Protein AF-0000000078351712 (afdb_homodimer)

Structure (mmCIF, N/CA/C/O backbone):
data_AF-0000000078351712-model_v1
#
loop_
_entity.id
_entity.type
_entity.pdbx_description
1 polymer 'ER membrane protein SH3'
#
loop_
_atom_site.group_PDB
_atom_site.id
_atom_site.type_symbol
_atom_site.label_atom_id
_atom_site.label_alt_id
_atom_site.label_comp_id
_atom_site.label_asym_id
_atom_site.label_entity_id
_atom_site.label_seq_id
_atom_site.pdbx_PDB_ins_code
_atom_site.Cartn_x
_atom_site.Cartn_y
_atom_site.Cartn_z
_atom_site.occupancy
_atom_site.B_iso_or_equiv
_atom_site.auth_seq_id
_atom_site.auth_comp_id
_atom_site.auth_asym_id
_atom_site.auth_atom_id
_atom_site.pdbx_PDB_model_num
ATOM 1 N N . MET A 1 1 ? 2.762 14.914 14.617 1 51.62 1 MET A N 1
ATOM 2 C CA . MET A 1 1 ? 2.285 13.562 14.883 1 51.62 1 MET A CA 1
ATOM 3 C C . MET A 1 1 ? 1.129 13.195 13.961 1 51.62 1 MET A C 1
ATOM 5 O O . MET A 1 1 ? 1.067 12.078 13.453 1 51.62 1 MET A O 1
ATOM 9 N N . ALA A 1 2 ? 0.463 14.234 13.414 1 65.06 2 ALA A N 1
ATOM 10 C CA . ALA A 1 2 ? -0.732 13.977 12.609 1 65.06 2 ALA A CA 1
ATOM 11 C C . ALA A 1 2 ? -0.365 13.594 11.18 1 65.06 2 ALA A C 1
ATOM 13 O O . ALA A 1 2 ? -0.975 12.703 10.594 1 65.06 2 ALA A O 1
ATOM 14 N N . ILE A 1 3 ? 0.844 13.969 10.789 1 74.12 3 ILE A N 1
ATOM 15 C CA . ILE A 1 3 ? 1.198 13.742 9.391 1 74.12 3 ILE A CA 1
ATOM 16 C C . ILE A 1 3 ? 1.678 12.305 9.211 1 74.12 3 ILE A C 1
ATOM 18 O O . ILE A 1 3 ? 1.239 11.609 8.289 1 74.12 3 ILE A O 1
ATOM 22 N N . LEU A 1 4 ? 2.525 11.852 10.156 1 81.12 4 LEU A N 1
ATOM 23 C CA . LEU A 1 4 ? 3.039 10.492 10.055 1 81.12 4 LEU A CA 1
ATOM 24 C C . LEU A 1 4 ? 1.9 9.477 10.094 1 81.12 4 LEU A C 1
ATOM 26 O O . LEU A 1 4 ? 1.897 8.508 9.336 1 81.12 4 LEU A O 1
ATOM 30 N N . GLN A 1 5 ? 0.999 9.789 10.883 1 85.5 5 GLN A N 1
ATOM 31 C CA . GLN A 1 5 ? -0.154 8.906 11.023 1 85.5 5 GLN A CA 1
ATOM 32 C C . GLN A 1 5 ? -0.897 8.758 9.703 1 85.5 5 GLN A C 1
ATOM 34 O O . GLN A 1 5 ? -1.323 7.66 9.344 1 85.5 5 GLN A O 1
ATOM 39 N N . ASN A 1 6 ? -0.966 9.82 9.023 1 86.56 6 ASN A N 1
ATOM 40 C CA . ASN A 1 6 ? -1.688 9.797 7.754 1 86.56 6 ASN A CA 1
ATOM 41 C C . ASN A 1 6 ? -0.898 9.062 6.676 1 86.56 6 ASN A C 1
ATOM 43 O O . ASN A 1 6 ? -1.479 8.359 5.848 1 86.56 6 ASN A O 1
ATOM 47 N N . VAL A 1 7 ? 0.337 9.203 6.73 1 90.81 7 VAL A N 1
ATOM 48 C CA . VAL A 1 7 ? 1.189 8.469 5.801 1 90.81 7 VAL A CA 1
ATOM 49 C C . VAL A 1 7 ? 1.083 6.969 6.07 1 90.81 7 VAL A C 1
ATOM 51 O O . VAL A 1 7 ? 0.943 6.172 5.141 1 90.81 7 VAL A O 1
ATOM 54 N N . LEU A 1 8 ? 1.086 6.652 7.324 1 94.5 8 LEU A N 1
ATOM 55 C CA . LEU A 1 8 ? 1.064 5.242 7.703 1 94.5 8 LEU A CA 1
ATOM 56 C C . LEU A 1 8 ? -0.296 4.621 7.406 1 94.5 8 LEU A C 1
ATOM 58 O O . LEU A 1 8 ? -0.378 3.461 7 1 94.5 8 LEU A O 1
ATOM 62 N N . LEU A 1 9 ? -1.313 5.414 7.605 1 93.94 9 LEU A N 1
ATOM 63 C CA . LEU A 1 9 ? -2.646 4.957 7.234 1 93.94 9 LEU A CA 1
ATOM 64 C C . LEU A 1 9 ? -2.74 4.719 5.73 1 93.94 9 LEU A C 1
ATOM 66 O O . LEU A 1 9 ? -3.287 3.705 5.289 1 93.94 9 LEU A O 1
ATOM 70 N N . GLY A 1 10 ? -2.242 5.625 4.957 1 94.31 10 GLY A N 1
ATOM 71 C CA . GLY A 1 10 ? -2.17 5.422 3.52 1 94.31 10 GLY A CA 1
ATOM 72 C C . GLY A 1 10 ? -1.371 4.191 3.129 1 94.31 10 GLY A C 1
ATOM 73 O O . GLY A 1 10 ? -1.763 3.453 2.225 1 94.31 10 GLY A O 1
ATOM 74 N N . PHE A 1 11 ? -0.27 3.988 3.83 1 96.06 11 PHE A N 1
ATOM 75 C CA . PHE A 1 11 ? 0.58 2.828 3.588 1 96.06 11 PHE A CA 1
ATOM 76 C C . PHE A 1 11 ? -0.216 1.536 3.721 1 96.06 11 PHE A C 1
ATOM 78 O O . PHE A 1 11 ? -0.152 0.668 2.848 1 96.06 11 PHE A O 1
ATOM 85 N N . LEU A 1 12 ? -0.977 1.456 4.758 1 97.12 12 LEU A N 1
ATOM 86 C CA . LEU A 1 12 ? -1.771 0.254 4.992 1 97.12 12 LEU A CA 1
ATOM 87 C C . LEU A 1 12 ? -2.838 0.09 3.916 1 97.12 12 LEU A C 1
ATOM 89 O O . LEU A 1 12 ? -3.047 -1.013 3.406 1 97.12 12 LEU A O 1
ATOM 93 N N . ALA A 1 13 ? -3.451 1.169 3.574 1 95.75 13 ALA A N 1
ATOM 94 C CA . ALA A 1 13 ? -4.465 1.113 2.521 1 95.75 13 ALA A CA 1
ATOM 95 C C . ALA A 1 13 ? -3.854 0.662 1.197 1 95.75 13 ALA A C 1
ATOM 97 O O . ALA A 1 13 ? -4.441 -0.153 0.482 1 95.75 13 ALA A O 1
ATOM 98 N N . GLY A 1 14 ? -2.713 1.225 0.9 1 96 14 GLY A N 1
ATOM 99 C CA . GLY A 1 14 ? -2.033 0.812 -0.318 1 96 14 GLY A CA 1
ATOM 100 C C . GLY A 1 14 ? -1.653 -0.656 -0.321 1 96 14 GLY A C 1
ATOM 101 O O . GLY A 1 14 ? -1.832 -1.348 -1.326 1 96 14 GLY A O 1
ATOM 102 N N . HIS A 1 15 ? -1.137 -1.076 0.811 1 96.31 15 HIS A N 1
ATOM 103 C CA . HIS A 1 15 ? -0.766 -2.475 1 1 96.31 15 HIS A CA 1
ATOM 104 C C . HIS A 1 15 ? -1.953 -3.398 0.751 1 96.31 15 HIS A C 1
ATOM 106 O O . HIS A 1 15 ? -1.85 -4.355 -0.02 1 96.31 15 HIS A O 1
ATOM 112 N N . PHE A 1 16 ? -3.074 -3.059 1.239 1 96.06 16 PHE A N 1
ATOM 113 C CA . PHE A 1 16 ? -4.242 -3.924 1.122 1 96.06 16 PHE A CA 1
ATOM 114 C C . PHE A 1 16 ? -4.922 -3.736 -0.229 1 96.06 16 PHE A C 1
ATOM 116 O O . PHE A 1 16 ? -5.617 -4.633 -0.71 1 96.06 16 PHE A O 1
ATOM 123 N N . THR A 1 17 ? -4.711 -2.65 -0.84 1 95.56 17 THR A N 1
ATOM 124 C CA . THR A 1 17 ? -5.273 -2.455 -2.17 1 95.56 17 THR A CA 1
ATOM 125 C C . THR A 1 17 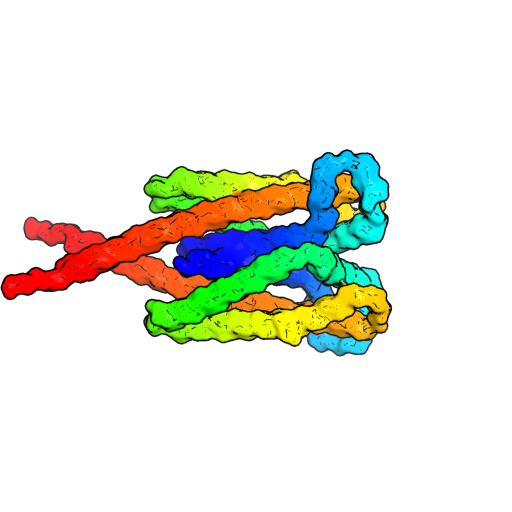? -4.586 -3.361 -3.188 1 95.56 17 THR A C 1
ATOM 127 O O . THR A 1 17 ? -5.238 -3.908 -4.078 1 95.56 17 THR A O 1
ATOM 130 N N . LEU A 1 18 ? -3.279 -3.439 -3.066 1 95.44 18 LEU A N 1
ATOM 131 C CA . LEU A 1 18 ? -2.611 -4.367 -3.973 1 95.44 18 LEU A CA 1
ATOM 132 C C . LEU A 1 18 ? -3.1 -5.793 -3.744 1 95.44 18 LEU A C 1
ATOM 134 O O . LEU A 1 18 ? -3.295 -6.547 -4.703 1 95.44 18 LEU A O 1
ATOM 138 N N . GLN A 1 19 ? -3.254 -6.074 -2.512 1 95.31 19 GLN A N 1
ATOM 139 C CA . GLN A 1 19 ? -3.793 -7.395 -2.209 1 95.31 19 GLN A CA 1
ATOM 140 C C . GLN A 1 19 ? -5.188 -7.57 -2.803 1 95.31 19 GLN A C 1
ATOM 142 O O . GLN A 1 19 ? -5.508 -8.625 -3.354 1 95.31 19 GLN A O 1
ATOM 147 N N . ALA A 1 20 ? -5.973 -6.594 -2.705 1 93.75 20 ALA A N 1
ATOM 148 C CA . ALA A 1 20 ? -7.32 -6.605 -3.266 1 93.75 20 ALA A CA 1
ATOM 149 C C . ALA A 1 20 ? -7.285 -6.766 -4.781 1 93.75 20 ALA A C 1
ATOM 151 O O . ALA A 1 20 ? -8.164 -7.398 -5.367 1 93.75 20 ALA A O 1
ATOM 152 N N . ARG A 1 21 ? -6.312 -6.195 -5.332 1 94 21 ARG A N 1
ATOM 153 C CA . ARG A 1 21 ? -6.16 -6.301 -6.777 1 94 21 ARG A CA 1
ATOM 154 C C . ARG A 1 21 ? -5.961 -7.754 -7.203 1 94 21 ARG A C 1
ATOM 156 O O . ARG A 1 21 ? -6.59 -8.219 -8.156 1 94 21 ARG A O 1
ATOM 163 N N . VAL A 1 22 ? -5.164 -8.453 -6.43 1 93.12 22 VAL A N 1
ATOM 164 C CA . VAL A 1 22 ? -4.922 -9.867 -6.703 1 93.12 22 VAL A CA 1
ATOM 165 C C . VAL A 1 22 ? -6.176 -10.672 -6.391 1 93.12 22 VAL A C 1
ATOM 167 O O . VAL A 1 22 ? -6.535 -11.594 -7.137 1 93.12 22 VAL A O 1
ATOM 170 N N . GLU A 1 23 ? -6.891 -10.242 -5.422 1 94.88 23 GLU A N 1
ATOM 171 C CA . GLU A 1 23 ? -8.023 -11 -4.906 1 94.88 23 GLU A CA 1
ATOM 172 C C . GLU A 1 23 ? -9.312 -10.633 -5.641 1 94.88 23 GLU A C 1
ATOM 174 O O . GLU A 1 23 ? -10.359 -11.227 -5.395 1 94.88 23 GLU A O 1
ATOM 179 N N . SER A 1 24 ? -9.234 -9.719 -6.52 1 90.56 24 SER A N 1
ATOM 180 C CA . SER A 1 24 ? -10.43 -9.211 -7.176 1 90.56 24 SER A CA 1
ATOM 181 C C . SER A 1 24 ? -11.133 -10.297 -7.98 1 90.56 24 SER A C 1
ATOM 183 O O . SER A 1 24 ? -12.328 -10.203 -8.266 1 90.56 24 SER A O 1
ATOM 185 N N . MET A 1 25 ? -10.438 -11.305 -8.328 1 87.06 25 MET A N 1
ATOM 186 C CA . MET A 1 25 ? -11.016 -12.414 -9.078 1 87.06 25 MET A CA 1
ATOM 187 C C . MET A 1 25 ? -12.109 -13.109 -8.273 1 87.06 25 MET A C 1
ATOM 189 O O . MET A 1 25 ? -13.008 -13.734 -8.844 1 87.06 25 MET A O 1
ATOM 193 N N . TRP A 1 26 ? -12.031 -12.914 -6.965 1 90.19 26 TRP A N 1
ATOM 194 C CA . TRP A 1 26 ? -12.984 -13.586 -6.086 1 90.19 26 TRP A CA 1
ATOM 195 C C . TRP A 1 26 ? -14.219 -12.719 -5.848 1 90.19 26 TRP A C 1
ATOM 197 O O . TRP A 1 26 ? -15.234 -13.203 -5.352 1 90.19 26 TRP A O 1
ATOM 207 N N . TRP A 1 27 ? -14.117 -11.492 -6.211 1 87.38 27 TRP A N 1
ATOM 208 C CA . TRP A 1 27 ? -15.172 -10.555 -5.828 1 87.38 27 TRP A CA 1
ATOM 209 C C . TRP A 1 27 ? -16.453 -10.828 -6.613 1 87.38 27 TRP A C 1
ATOM 211 O O . TRP A 1 27 ? -17.562 -10.617 -6.102 1 87.38 27 TRP A O 1
ATOM 221 N N . SER A 1 28 ? -16.312 -11.305 -7.84 1 85.31 28 SER A N 1
ATOM 222 C CA . SER A 1 28 ? -17.484 -11.617 -8.648 1 85.31 28 SER A CA 1
ATOM 223 C C . SER A 1 28 ? -18.266 -12.797 -8.07 1 85.31 28 SER A C 1
ATOM 225 O O . SER A 1 28 ? -19.406 -13.039 -8.453 1 85.31 28 SER A O 1
ATOM 227 N N . HIS A 1 29 ? -17.672 -13.453 -7.129 1 86.06 29 HIS A N 1
ATOM 228 C CA . HIS A 1 29 ? -18.312 -14.625 -6.543 1 86.06 29 HIS A CA 1
ATOM 229 C C . HIS A 1 29 ? -18.922 -14.305 -5.18 1 86.06 29 HIS A C 1
ATOM 231 O O . HIS A 1 29 ? -19.469 -15.188 -4.516 1 86.06 29 HIS A O 1
ATOM 237 N N . PHE A 1 30 ? -18.781 -13.086 -4.809 1 84.5 30 PHE A N 1
ATOM 238 C CA . PHE A 1 30 ? -19.344 -12.727 -3.508 1 84.5 30 PHE A CA 1
ATOM 239 C C . PHE A 1 30 ? -20.844 -12.992 -3.463 1 84.5 30 PHE A C 1
ATOM 241 O O . PHE A 1 30 ? -21.578 -12.578 -4.363 1 84.5 30 PHE A O 1
ATOM 248 N N . GLY A 1 31 ? -21.281 -13.742 -2.523 1 81.25 31 GLY A N 1
ATOM 249 C CA . GLY A 1 31 ? -22.688 -14.078 -2.379 1 81.25 31 GLY A CA 1
ATOM 250 C C . GLY A 1 31 ? -23.047 -15.414 -2.992 1 81.25 31 GLY A C 1
ATOM 251 O O . GLY A 1 31 ? -24.172 -15.898 -2.83 1 81.25 31 GLY A O 1
ATOM 252 N N . SER A 1 32 ? -22.141 -15.984 -3.756 1 82.75 32 SER A N 1
ATOM 253 C CA . SER A 1 32 ? -22.406 -17.281 -4.363 1 82.75 32 SER A CA 1
ATOM 254 C C . SER A 1 32 ? -22.312 -18.406 -3.334 1 82.75 32 SER A C 1
ATOM 256 O O . SER A 1 32 ? -21.688 -18.25 -2.289 1 82.75 32 SER A O 1
ATOM 258 N N . ASP A 1 33 ? -22.984 -19.484 -3.746 1 81.38 33 ASP A N 1
ATOM 259 C CA . ASP A 1 33 ? -22.906 -20.688 -2.908 1 81.38 33 ASP A CA 1
ATOM 260 C C . ASP A 1 33 ? -21.547 -21.359 -3.041 1 81.38 33 ASP A C 1
ATOM 262 O O . ASP A 1 33 ? -20.984 -21.422 -4.137 1 81.38 33 ASP A O 1
ATOM 266 N N . LEU A 1 34 ? -21.016 -21.734 -1.94 1 77 34 LEU A N 1
ATOM 267 C CA . LEU A 1 34 ? -19.688 -22.344 -1.896 1 77 34 LEU A CA 1
ATOM 268 C C . LEU A 1 34 ? -19.625 -23.578 -2.795 1 77 34 LEU A C 1
ATOM 270 O O . LEU A 1 34 ? -18.609 -23.828 -3.436 1 77 34 LEU A O 1
ATOM 274 N N . SER A 1 35 ? -20.672 -24.359 -2.805 1 76.56 35 SER A N 1
ATOM 275 C CA . SER A 1 35 ? -20.719 -25.547 -3.65 1 76.56 35 SER A CA 1
ATOM 276 C C . SER A 1 35 ? -20.594 -25.188 -5.125 1 76.56 35 SER A C 1
ATOM 278 O O . SER A 1 35 ? -19.938 -25.891 -5.895 1 76.56 35 SER A O 1
ATOM 280 N N . ALA A 1 36 ? -21.062 -23.969 -5.449 1 78.81 36 ALA A N 1
ATOM 281 C CA . ALA A 1 36 ? -21.016 -23.516 -6.832 1 78.81 36 ALA A CA 1
ATOM 282 C C . ALA A 1 36 ? -19.641 -22.922 -7.156 1 78.81 36 ALA A C 1
ATOM 284 O O . ALA A 1 36 ? -19.188 -22.969 -8.305 1 78.81 36 ALA A O 1
ATOM 285 N N . LEU A 1 37 ? -19.016 -22.484 -6.117 1 82.69 37 LEU A N 1
ATOM 286 C CA . LEU A 1 37 ? -17.719 -21.828 -6.312 1 82.69 37 LEU A CA 1
ATOM 287 C C . LEU A 1 37 ? -16.672 -22.828 -6.77 1 82.69 37 LEU A C 1
ATOM 289 O O . LEU A 1 37 ? -15.852 -22.531 -7.641 1 82.69 37 LEU A O 1
ATOM 293 N N . LYS A 1 38 ? -16.734 -24 -6.266 1 80.75 38 LYS A N 1
ATOM 294 C CA . LYS A 1 38 ? -15.781 -25.031 -6.621 1 80.75 38 LYS A CA 1
ATOM 295 C C . LYS A 1 38 ? -15.859 -25.375 -8.109 1 80.75 38 LYS A C 1
ATOM 297 O O . LYS A 1 38 ? -14.836 -25.594 -8.758 1 80.75 38 LYS A O 1
ATOM 302 N N . SER A 1 39 ? -17.031 -25.344 -8.562 1 82.38 39 SER A N 1
ATOM 303 C CA . SER A 1 39 ? -17.234 -25.703 -9.961 1 82.38 39 SER A CA 1
ATOM 304 C C . SER A 1 39 ? -16.953 -24.531 -10.883 1 82.38 39 SER A C 1
ATOM 306 O O . SER A 1 39 ? -16.609 -24.703 -12.055 1 82.38 39 SER A O 1
ATOM 308 N N . ARG A 1 40 ? -16.969 -23.359 -10.32 1 83.94 40 ARG A N 1
ATOM 309 C CA . ARG A 1 40 ? -16.875 -22.172 -11.164 1 83.94 40 ARG A CA 1
ATOM 310 C C . ARG A 1 40 ? -15.445 -21.656 -11.25 1 83.94 40 ARG A C 1
ATOM 312 O O . ARG A 1 40 ? -15.086 -20.953 -12.188 1 83.94 40 ARG A O 1
ATOM 319 N N . VAL A 1 41 ? -14.633 -22.078 -10.273 1 85.94 41 VAL A N 1
ATOM 320 C CA . VAL A 1 41 ? -13.266 -21.578 -10.258 1 85.94 41 VAL A CA 1
ATOM 321 C C . VAL A 1 41 ? -12.305 -22.672 -10.688 1 85.94 41 VAL A C 1
ATOM 323 O O . VAL A 1 41 ? -12.148 -23.688 -9.992 1 85.94 41 VAL A O 1
ATOM 326 N N . PRO A 1 42 ? -11.68 -22.453 -11.758 1 87.44 42 PRO A N 1
ATOM 327 C CA . PRO A 1 42 ? -10.734 -23.453 -12.242 1 87.44 42 PRO A CA 1
ATOM 328 C C . PRO A 1 42 ? -9.562 -23.672 -11.289 1 87.44 42 PRO A C 1
ATOM 330 O O . PRO A 1 42 ? -9.219 -22.781 -10.516 1 87.44 42 PRO A O 1
ATOM 333 N N . SER A 1 43 ? -8.938 -24.875 -11.383 1 89.62 43 SER A N 1
ATOM 334 C CA . SER A 1 43 ? -7.82 -25.266 -10.523 1 89.62 43 SER A CA 1
ATOM 335 C C . SER A 1 43 ? -6.621 -24.344 -10.734 1 89.62 43 SER A C 1
ATOM 337 O O . SER A 1 43 ? -5.898 -24.031 -9.781 1 89.62 43 SER A O 1
ATOM 339 N N . SER A 1 44 ? -6.504 -23.844 -11.922 1 87.06 44 SER A N 1
ATOM 340 C CA . SER A 1 44 ? -5.379 -22.969 -12.234 1 87.06 44 SER A CA 1
ATOM 341 C C . SER A 1 44 ? -5.469 -21.656 -11.469 1 87.06 44 SER A C 1
ATOM 343 O O . SER A 1 44 ? -4.461 -21.156 -10.961 1 87.06 44 SER A O 1
ATOM 345 N N . VAL A 1 45 ? -6.676 -21.203 -11.344 1 87.12 45 VAL A N 1
ATOM 346 C CA . VAL A 1 45 ? -6.902 -19.938 -10.633 1 87.12 45 VAL A CA 1
ATOM 347 C C . VAL A 1 45 ? -6.68 -20.156 -9.141 1 87.12 45 VAL A C 1
ATOM 349 O O . VAL A 1 45 ? -6.047 -19.328 -8.477 1 87.12 45 VAL A O 1
ATOM 352 N N . ARG A 1 46 ? -7.102 -21.25 -8.602 1 91.25 46 ARG A N 1
ATOM 353 C CA . ARG A 1 46 ? -6.938 -21.547 -7.184 1 91.25 46 ARG A CA 1
ATOM 354 C C . ARG A 1 46 ? -5.465 -21.688 -6.82 1 91.25 46 ARG A C 1
ATOM 356 O O . ARG A 1 46 ? -5.016 -21.141 -5.805 1 91.25 46 ARG A O 1
ATOM 363 N N . PHE A 1 47 ? -4.781 -22.281 -7.672 1 88.06 47 PHE A N 1
ATOM 364 C CA . PHE A 1 47 ? -3.367 -22.516 -7.402 1 88.06 47 PHE A CA 1
ATOM 365 C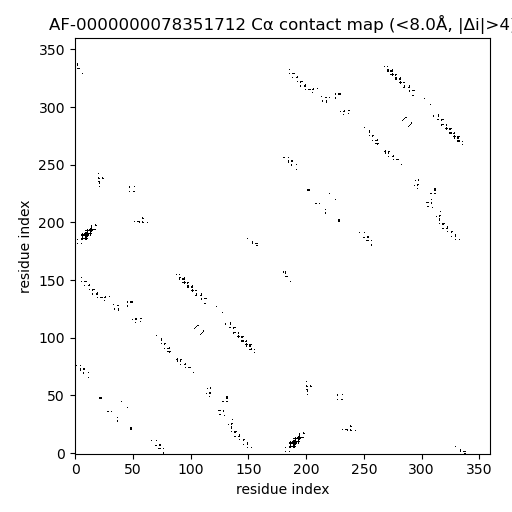 C . PHE A 1 47 ? -2.582 -21.203 -7.496 1 88.06 47 PHE A C 1
ATOM 367 O O . PHE A 1 47 ? -1.686 -20.953 -6.688 1 88.06 47 PHE A O 1
ATOM 374 N N . THR A 1 48 ? -3.008 -20.406 -8.422 1 89.06 48 THR A N 1
ATOM 375 C CA . THR A 1 48 ? -2.357 -19.109 -8.562 1 89.06 48 THR A CA 1
ATOM 376 C C . THR A 1 48 ? -2.617 -18.25 -7.34 1 89.06 48 THR A C 1
ATOM 378 O O . THR A 1 48 ? -1.699 -17.609 -6.82 1 89.06 48 THR A O 1
ATOM 381 N N . ALA A 1 49 ? -3.781 -18.328 -6.918 1 91.56 49 ALA A N 1
ATOM 382 C CA . ALA A 1 49 ? -4.148 -17.547 -5.742 1 91.56 49 ALA A CA 1
ATOM 383 C C . ALA A 1 49 ? -3.412 -18.047 -4.5 1 91.56 49 ALA A C 1
ATOM 385 O O . ALA A 1 49 ? -2.916 -17.25 -3.703 1 91.56 49 ALA A O 1
ATOM 386 N N . GLU A 1 50 ? -3.354 -19.266 -4.375 1 92.06 50 GLU A N 1
ATOM 387 C CA . GLU A 1 50 ? -2.646 -19.859 -3.242 1 92.06 50 GLU A CA 1
ATOM 388 C C . GLU A 1 50 ? -1.158 -19.531 -3.283 1 92.06 50 GLU A C 1
ATOM 390 O O . GLU A 1 50 ? -0.546 -19.266 -2.244 1 92.06 50 GLU A O 1
ATOM 395 N N . SER A 1 51 ? -0.639 -19.594 -4.48 1 89.75 51 SER A N 1
ATOM 396 C CA . SER A 1 51 ? 0.784 -19.297 -4.641 1 89.75 51 SER A CA 1
ATOM 397 C C . SER A 1 51 ? 1.116 -17.875 -4.203 1 89.75 51 SER A C 1
ATOM 399 O O . SER A 1 51 ? 2.195 -17.625 -3.668 1 89.75 51 SER A O 1
ATOM 401 N N . PHE A 1 52 ? 0.2 -16.984 -4.426 1 92.12 52 PHE A N 1
ATOM 402 C CA . PHE A 1 52 ? 0.371 -15.602 -3.979 1 92.12 52 PHE A CA 1
ATOM 403 C C . PHE A 1 52 ? 0.559 -15.547 -2.469 1 92.12 52 PHE A C 1
ATOM 405 O O . PHE A 1 52 ? 1.513 -14.938 -1.979 1 92.12 52 PHE A O 1
ATOM 412 N N . TYR A 1 53 ? -0.226 -16.188 -1.772 1 93 53 TYR A N 1
ATOM 413 C CA . TYR A 1 53 ? -0.148 -16.156 -0.316 1 93 53 TYR A CA 1
ATOM 414 C C . TYR A 1 53 ? 1.104 -16.875 0.178 1 93 53 TYR A C 1
ATOM 416 O O . TYR A 1 53 ? 1.732 -16.438 1.146 1 93 53 TYR A O 1
ATOM 424 N N . ARG A 1 54 ? 1.432 -17.938 -0.458 1 91.06 54 ARG A N 1
ATOM 425 C CA . ARG A 1 54 ? 2.65 -18.641 -0.069 1 91.06 54 ARG A CA 1
ATOM 426 C C . ARG A 1 54 ? 3.875 -17.75 -0.228 1 91.06 54 ARG A C 1
ATOM 428 O O . ARG A 1 54 ? 4.75 -17.719 0.638 1 91.06 54 ARG A O 1
ATOM 435 N N . GLN A 1 55 ? 3.873 -17.031 -1.297 1 90 55 GLN A N 1
ATOM 436 C CA . GLN A 1 55 ? 4.977 -16.109 -1.527 1 90 55 GLN A CA 1
ATOM 437 C C . GLN A 1 55 ? 5.035 -15.039 -0.44 1 90 55 GLN A C 1
ATOM 439 O O . GLN A 1 55 ? 6.113 -14.688 0.042 1 90 55 GLN A O 1
ATOM 444 N N . LEU A 1 56 ? 3.895 -14.562 -0.046 1 92.25 56 LEU A N 1
ATOM 445 C CA . LEU A 1 56 ? 3.824 -13.547 0.998 1 92.25 56 LEU A CA 1
ATOM 446 C C . LEU A 1 56 ? 4.34 -14.086 2.324 1 92.25 56 LEU A C 1
ATOM 448 O O . LEU A 1 56 ? 5.043 -13.391 3.059 1 92.25 56 LEU A O 1
ATOM 452 N N . LEU A 1 57 ? 4.047 -15.312 2.512 1 91.62 57 LEU A N 1
ATOM 453 C CA . LEU A 1 5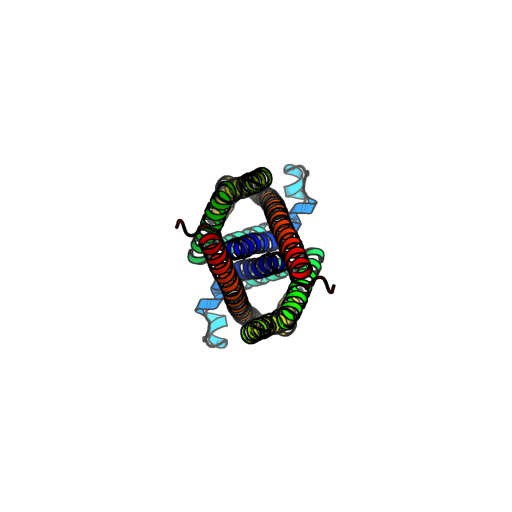7 ? 4.367 -15.922 3.797 1 91.62 57 LEU A CA 1
ATOM 454 C C . LEU A 1 57 ? 5.824 -16.375 3.834 1 91.62 57 LEU A C 1
ATOM 456 O O . LEU A 1 57 ? 6.402 -16.531 4.914 1 91.62 57 LEU A O 1
ATOM 460 N N . GLU A 1 58 ? 6.438 -16.547 2.732 1 89.31 58 GLU A N 1
ATOM 461 C CA . GLU A 1 58 ? 7.828 -16.984 2.65 1 89.31 58 GLU A CA 1
ATOM 462 C C . GLU A 1 58 ? 8.773 -15.781 2.676 1 89.31 58 GLU A C 1
ATOM 464 O O . GLU A 1 58 ? 9.984 -15.945 2.836 1 89.31 58 GLU A O 1
ATOM 469 N N . ALA A 1 59 ? 8.203 -14.625 2.52 1 91.38 59 ALA A N 1
ATOM 470 C CA . ALA A 1 59 ? 9.023 -13.422 2.559 1 91.38 59 ALA A CA 1
ATOM 471 C C . ALA A 1 59 ? 9.648 -13.227 3.938 1 91.38 59 ALA A C 1
ATOM 473 O O . ALA A 1 59 ? 9.133 -13.727 4.938 1 91.38 59 ALA A O 1
ATOM 474 N N . PRO A 1 60 ? 10.773 -12.508 3.998 1 91.75 60 PRO A N 1
ATOM 475 C CA . PRO A 1 60 ? 11.398 -12.242 5.297 1 91.75 60 PRO A CA 1
ATOM 476 C C . PRO A 1 60 ? 10.422 -11.648 6.309 1 91.75 60 PRO A C 1
ATOM 478 O O . PRO A 1 60 ? 9.562 -10.844 5.949 1 91.75 60 PRO A O 1
ATOM 481 N N . PRO A 1 61 ? 10.578 -12.039 7.535 1 92.12 61 PRO A N 1
ATOM 482 C CA . PRO A 1 61 ? 9.633 -11.594 8.555 1 92.12 61 PRO A CA 1
ATOM 483 C C . PRO A 1 61 ? 9.703 -10.094 8.82 1 92.12 61 PRO A C 1
ATOM 485 O O . PRO A 1 61 ? 8.82 -9.531 9.469 1 92.12 61 PRO A O 1
ATOM 488 N N . ASN A 1 62 ? 10.789 -9.453 8.312 1 91.38 62 ASN A N 1
ATOM 489 C CA . ASN A 1 62 ? 10.93 -8.008 8.492 1 91.38 62 ASN A CA 1
ATOM 490 C C . ASN A 1 62 ? 9.719 -7.258 7.953 1 91.38 62 ASN A C 1
ATOM 492 O O . ASN A 1 62 ? 9.352 -6.203 8.477 1 91.38 62 ASN A O 1
ATOM 496 N N . PHE A 1 63 ? 9.125 -7.766 6.926 1 92.81 63 PHE A N 1
ATOM 497 C CA . PHE A 1 63 ? 7.941 -7.129 6.363 1 92.81 63 PHE A CA 1
ATOM 498 C C . PHE A 1 63 ? 6.77 -7.203 7.336 1 92.81 63 PHE A C 1
ATOM 500 O O . PHE A 1 63 ? 6.027 -6.234 7.496 1 92.81 63 PHE A O 1
ATOM 507 N N . ASP A 1 64 ? 6.656 -8.312 8.062 1 91.88 64 ASP A N 1
ATOM 508 C CA . ASP A 1 64 ? 5.605 -8.469 9.062 1 91.88 64 ASP A CA 1
ATOM 509 C C . ASP A 1 64 ? 5.848 -7.559 10.258 1 91.88 64 ASP A C 1
ATOM 511 O O . ASP A 1 64 ? 4.918 -6.93 10.766 1 91.88 64 ASP A O 1
ATOM 515 N N . TYR A 1 65 ? 7.07 -7.488 10.656 1 93.88 65 TYR A N 1
ATOM 516 C CA . TYR A 1 65 ? 7.414 -6.613 11.773 1 93.88 65 TYR A CA 1
ATOM 517 C C . TYR A 1 65 ? 7.125 -5.156 11.43 1 93.88 65 TYR A C 1
ATOM 519 O O . TYR A 1 65 ? 6.633 -4.398 12.266 1 93.88 65 TYR A O 1
ATOM 527 N N . ALA A 1 66 ? 7.453 -4.84 10.211 1 92.75 66 ALA A N 1
ATOM 528 C CA . ALA A 1 66 ? 7.184 -3.475 9.773 1 92.75 66 ALA A CA 1
ATOM 529 C C . ALA A 1 66 ? 5.688 -3.178 9.789 1 92.75 66 ALA A C 1
ATOM 531 O O . ALA A 1 66 ? 5.266 -2.117 10.25 1 92.75 66 ALA A O 1
ATOM 532 N N . LEU A 1 67 ? 4.914 -4.098 9.352 1 94.31 67 LEU A N 1
ATOM 533 C CA . LEU A 1 67 ? 3.467 -3.91 9.32 1 94.31 67 LEU A CA 1
ATOM 534 C C . LEU A 1 67 ? 2.9 -3.797 10.727 1 94.31 67 LEU A C 1
ATOM 536 O O . LEU A 1 67 ? 2.023 -2.969 10.984 1 94.31 67 LEU A O 1
ATOM 540 N N . ILE A 1 68 ? 3.426 -4.582 11.602 1 94.12 68 ILE A N 1
ATOM 541 C CA . ILE A 1 68 ? 2.994 -4.531 13 1 94.12 68 ILE A CA 1
ATOM 542 C C . ILE A 1 68 ? 3.359 -3.18 13.602 1 94.12 68 ILE A C 1
ATOM 544 O O . ILE A 1 68 ? 2.531 -2.539 14.25 1 94.12 68 ILE A O 1
ATOM 548 N N . ALA A 1 69 ? 4.562 -2.791 13.352 1 94.62 69 ALA A N 1
ATOM 549 C CA . ALA A 1 69 ? 5.02 -1.508 13.875 1 94.62 69 ALA A CA 1
ATOM 550 C C . ALA A 1 69 ? 4.16 -0.362 13.352 1 94.62 69 ALA A C 1
ATOM 552 O O . ALA A 1 69 ? 3.781 0.535 14.109 1 94.62 69 ALA A O 1
ATOM 553 N N . ILE A 1 70 ? 3.875 -0.412 12.07 1 95.31 70 ILE A N 1
ATOM 554 C CA . ILE A 1 70 ? 3.053 0.618 11.445 1 95.31 70 ILE A CA 1
ATOM 555 C C . ILE A 1 70 ? 1.655 0.608 12.062 1 95.31 70 ILE A C 1
ATOM 557 O O . ILE A 1 70 ? 1.118 1.661 12.414 1 95.31 70 ILE A O 1
ATOM 561 N N . THR A 1 71 ? 1.113 -0.552 12.227 1 95.69 71 THR A N 1
ATOM 562 C CA . THR A 1 71 ? -0.23 -0.691 12.773 1 95.69 71 THR A CA 1
ATOM 563 C C . THR A 1 71 ? -0.282 -0.167 14.211 1 95.69 71 THR A C 1
ATOM 565 O O . THR A 1 71 ? -1.196 0.578 14.57 1 95.69 71 THR A O 1
ATOM 568 N N . VAL A 1 72 ? 0.714 -0.5 14.984 1 94.75 72 VAL A N 1
ATOM 569 C CA . VAL A 1 72 ? 0.771 -0.07 16.375 1 94.75 72 VAL A CA 1
ATOM 570 C C . VAL A 1 72 ? 0.926 1.447 16.453 1 94.75 72 VAL A C 1
ATOM 572 O O . VAL A 1 72 ? 0.278 2.109 17.266 1 94.75 72 VAL A O 1
ATOM 575 N N . THR A 1 73 ? 1.751 1.962 15.594 1 94 73 THR A N 1
ATOM 576 C CA . THR A 1 73 ? 1.968 3.404 15.57 1 94 73 THR A CA 1
ATOM 577 C C . THR A 1 73 ? 0.674 4.137 15.227 1 94 73 THR A C 1
ATOM 579 O O . THR A 1 73 ? 0.331 5.133 15.875 1 94 73 THR A O 1
ATOM 582 N N . VAL A 1 74 ? -0.051 3.646 14.219 1 94.19 74 VAL A N 1
ATOM 583 C CA . VAL A 1 74 ? -1.319 4.266 13.844 1 94.19 74 VAL A CA 1
ATOM 584 C C . VAL A 1 74 ? -2.305 4.164 15.008 1 94.19 74 VAL A C 1
ATOM 586 O O . VAL A 1 74 ? -2.986 5.141 15.336 1 94.19 74 VAL A O 1
ATOM 589 N N . PHE A 1 75 ? -2.316 2.99 15.641 1 94.62 75 PHE A N 1
ATOM 590 C CA . PHE A 1 75 ? -3.199 2.756 16.781 1 94.62 75 PHE A CA 1
ATOM 591 C C . PHE A 1 75 ? -2.932 3.766 17.891 1 94.62 75 PHE A C 1
ATOM 593 O O . PHE A 1 75 ? -3.857 4.402 18.391 1 94.62 75 PHE A O 1
ATOM 600 N N . LEU A 1 76 ? -1.735 3.994 18.234 1 93.19 76 LEU A N 1
ATOM 601 C CA . LEU A 1 76 ? -1.345 4.918 19.297 1 93.19 76 LEU A CA 1
ATOM 602 C C . LEU A 1 76 ? -1.657 6.359 18.906 1 93.19 76 LEU A C 1
ATOM 604 O O . LEU A 1 76 ? -2.104 7.148 19.75 1 93.19 76 LEU A O 1
ATOM 608 N N . SER A 1 77 ? -1.447 6.633 17.688 1 90.75 77 SER A N 1
ATOM 609 C CA . SER A 1 77 ? -1.72 7.98 17.203 1 90.75 77 SER A CA 1
ATOM 610 C C . SER A 1 77 ? -3.209 8.305 17.281 1 90.75 77 SER A C 1
ATOM 612 O O . SER A 1 77 ? -3.592 9.43 17.594 1 90.75 77 SER A O 1
ATOM 614 N N . LEU A 1 78 ? -3.988 7.363 16.922 1 91.5 78 LEU A N 1
ATOM 615 C CA . LEU A 1 78 ? -5.43 7.582 16.969 1 91.5 78 LEU A CA 1
ATOM 616 C C . LEU A 1 78 ? -5.914 7.766 18.391 1 91.5 78 LEU A C 1
ATOM 618 O O . LEU A 1 78 ? -6.801 8.578 18.656 1 91.5 78 LEU A O 1
ATOM 622 N N . ILE A 1 79 ? -5.328 6.969 19.344 1 91.88 79 ILE A N 1
ATOM 623 C CA . ILE A 1 79 ? -5.645 7.152 20.75 1 91.88 79 ILE A CA 1
ATOM 624 C C . ILE A 1 79 ? -5.254 8.562 21.188 1 91.88 79 ILE A C 1
ATOM 626 O O . ILE A 1 79 ? -6.012 9.234 21.891 1 91.88 79 ILE A O 1
ATOM 630 N N . GLY A 1 80 ? -4.141 8.992 20.797 1 87.94 80 GLY A N 1
ATOM 631 C CA . GLY A 1 80 ? -3.691 10.344 21.094 1 87.94 80 GLY A CA 1
ATOM 632 C C . GLY A 1 80 ? -4.613 11.414 20.547 1 87.94 80 GLY A C 1
ATOM 633 O O . GLY A 1 80 ? -4.82 12.453 21.188 1 87.94 80 GLY A O 1
ATOM 634 N N . GLY A 1 81 ? -5.145 11.156 19.344 1 84 81 GLY A N 1
ATOM 635 C CA . GLY A 1 81 ? -6.086 12.094 18.75 1 84 81 GLY A CA 1
ATOM 636 C C . GLY A 1 81 ? -7.348 12.266 19.578 1 84 81 GLY A C 1
ATOM 637 O O . GLY A 1 81 ? -7.895 13.367 19.656 1 84 81 GLY A O 1
ATOM 638 N N . ILE A 1 82 ? -7.789 11.234 20.172 1 88 82 ILE A N 1
ATOM 639 C CA . ILE A 1 82 ? -8.977 11.289 21.016 1 88 82 ILE A CA 1
ATOM 640 C C . ILE A 1 82 ? -8.703 12.172 22.219 1 88 82 ILE A C 1
ATOM 642 O O . ILE A 1 82 ? -9.57 12.945 22.641 1 88 82 ILE A O 1
ATOM 646 N N . VAL A 1 83 ? -7.547 12.234 22.75 1 88 83 VAL A N 1
ATOM 647 C CA . VAL A 1 83 ? -7.188 12.953 23.969 1 88 83 VAL A CA 1
ATOM 648 C C . VAL A 1 83 ? -6.859 14.406 23.641 1 88 83 VAL A C 1
ATOM 650 O O . VAL A 1 83 ? -7.277 15.32 24.344 1 88 83 VAL A O 1
ATOM 653 N N . LYS A 1 84 ? -6.25 14.711 22.609 1 82.31 84 LYS A N 1
ATOM 654 C CA . LYS A 1 84 ? -5.695 16.031 22.312 1 82.31 84 LYS A CA 1
ATOM 655 C C . LYS A 1 84 ? -6.73 16.906 21.625 1 82.31 84 LYS A C 1
ATOM 657 O O . LYS A 1 84 ? -6.617 18.141 21.656 1 82.31 84 LYS A O 1
ATOM 662 N N . ARG A 1 85 ? -7.742 16.203 20.969 1 80.06 85 ARG A N 1
ATOM 663 C CA . ARG A 1 85 ? -8.719 17 20.219 1 80.06 85 ARG A CA 1
ATOM 664 C C . ARG A 1 85 ? -10.125 16.781 20.766 1 80.06 85 ARG A C 1
ATOM 666 O O . ARG A 1 85 ? -10.961 16.156 20.094 1 80.06 85 ARG A O 1
ATOM 673 N N . PRO A 1 86 ? -10.383 17.469 21.797 1 83.44 86 PRO A N 1
ATOM 674 C CA . PRO A 1 86 ? -11.703 17.266 22.391 1 83.44 86 PRO A CA 1
ATOM 675 C C . PRO A 1 86 ? -12.836 17.781 21.5 1 83.44 86 PRO A C 1
ATOM 677 O O . PRO A 1 86 ? -13.953 17.25 21.547 1 83.44 86 PRO A O 1
ATOM 680 N N . GLU A 1 87 ? -12.609 18.672 20.641 1 82.5 87 GLU A N 1
ATOM 681 C CA . GLU A 1 87 ? -13.648 19.25 19.781 1 82.5 87 GLU A CA 1
ATOM 682 C C . GLU A 1 87 ? -14.078 18.266 18.703 1 82.5 87 GLU A C 1
ATOM 684 O O . GLU A 1 87 ? -15.195 18.359 18.188 1 82.5 87 GLU A O 1
ATOM 689 N N . LYS A 1 88 ? -13.25 17.406 18.453 1 87 88 LYS A N 1
ATOM 690 C CA . LYS A 1 88 ? -13.516 16.422 17.406 1 87 88 LYS A CA 1
ATOM 691 C C . LYS A 1 88 ? -13.461 15.008 17.969 1 87 88 LYS A C 1
ATOM 693 O O . LYS A 1 88 ? -13.047 14.078 17.266 1 87 88 LYS A O 1
ATOM 698 N N . ARG A 1 89 ? -13.789 14.852 19.141 1 88.88 89 ARG A N 1
ATOM 699 C CA . ARG A 1 89 ? -13.648 13.586 19.844 1 88.88 89 ARG A CA 1
ATOM 700 C C . ARG A 1 89 ? -14.477 12.492 19.172 1 88.88 89 ARG A C 1
ATOM 702 O O . ARG A 1 89 ? -14.023 11.352 19.047 1 88.88 89 ARG A O 1
ATOM 709 N N . PHE A 1 90 ? -15.664 12.883 18.75 1 90.06 90 PHE A N 1
ATOM 710 C CA . PHE A 1 90 ? -16.531 11.891 18.125 1 90.06 90 PHE A CA 1
ATOM 711 C C . PHE A 1 90 ? -15.875 11.305 16.875 1 90.06 90 PHE A C 1
ATOM 713 O O . PHE A 1 90 ? -15.797 10.086 16.719 1 90.06 90 PHE A O 1
ATOM 720 N N . LEU A 1 91 ? -15.359 12.078 16 1 90.69 91 LEU A N 1
ATOM 721 C CA . LEU A 1 91 ? -14.719 11.625 14.773 1 90.69 91 LEU A CA 1
ATOM 722 C C . LEU A 1 91 ? -13.461 10.82 15.078 1 90.69 91 LEU A C 1
ATOM 724 O O . LEU A 1 91 ? -13.156 9.844 14.391 1 90.69 91 LEU A O 1
ATOM 728 N N . SER A 1 92 ? -12.82 11.227 16.125 1 91.06 92 SER A N 1
ATOM 729 C CA . SER A 1 92 ? -11.625 10.492 16.531 1 91.06 92 SER A CA 1
ATOM 730 C C . SER A 1 92 ? -11.984 9.086 17.016 1 91.06 92 SER A C 1
ATOM 732 O O . SER A 1 92 ? -11.266 8.125 16.734 1 91.06 92 SER A O 1
ATOM 734 N N . ILE A 1 93 ? -13.039 9.062 17.719 1 94.56 93 ILE A N 1
ATOM 735 C CA . ILE A 1 93 ? -13.484 7.77 18.234 1 94.56 93 ILE A CA 1
ATOM 736 C C . ILE A 1 93 ? -13.922 6.879 17.078 1 94.56 93 ILE A C 1
ATOM 738 O O . ILE A 1 93 ? -13.609 5.688 17.047 1 94.56 93 ILE A O 1
ATOM 742 N N . VAL A 1 94 ? -14.625 7.418 16.094 1 94.62 94 VAL A N 1
ATOM 743 C CA . VAL A 1 94 ? -15.055 6.66 14.93 1 94.62 94 VAL A CA 1
ATOM 744 C C . VAL A 1 94 ? -13.844 6.113 14.188 1 94.62 94 VAL A C 1
ATOM 746 O O . VAL A 1 94 ? -13.812 4.938 13.805 1 94.62 94 VAL A O 1
ATOM 749 N N . SER A 1 95 ? -12.852 6.977 14.039 1 94.19 95 SER A N 1
ATOM 750 C CA . SER A 1 95 ? -11.633 6.543 13.367 1 94.19 95 SER A CA 1
ATOM 751 C C . SER A 1 95 ? -10.945 5.422 14.141 1 94.19 95 SER A C 1
ATOM 753 O O . SER A 1 95 ? -10.461 4.457 13.547 1 94.19 95 SER A O 1
ATOM 755 N N . PHE A 1 96 ? -10.984 5.559 15.422 1 95.69 96 PHE A N 1
ATOM 756 C CA . PHE A 1 96 ? -10.344 4.555 16.266 1 95.69 96 PHE A CA 1
ATOM 757 C C . PHE A 1 96 ? -11.07 3.219 16.156 1 95.69 96 PHE A C 1
ATOM 759 O O . PHE A 1 96 ? -10.438 2.172 16 1 95.69 96 PHE A O 1
ATOM 766 N N . ILE A 1 97 ? -12.344 3.236 16.156 1 97.69 97 ILE A N 1
ATOM 767 C CA . ILE A 1 97 ? -13.156 2.023 16.125 1 97.69 97 ILE A CA 1
ATOM 768 C C . ILE A 1 97 ? -13.023 1.342 14.766 1 97.69 97 ILE A C 1
ATOM 770 O O . ILE A 1 97 ? -12.852 0.123 14.688 1 97.69 97 ILE A O 1
ATOM 774 N N . THR A 1 98 ? -13.109 2.111 13.734 1 97.75 98 THR A N 1
ATOM 775 C CA . THR A 1 98 ? -13.031 1.529 12.398 1 97.75 98 THR A CA 1
ATOM 776 C C . THR A 1 98 ? -11.648 0.938 12.148 1 97.75 98 THR A C 1
ATOM 778 O O . THR A 1 98 ? -11.523 -0.148 11.578 1 97.75 98 THR A O 1
ATOM 781 N N . PHE A 1 99 ? -10.625 1.622 12.617 1 97.75 99 PHE A N 1
ATOM 782 C CA . PHE A 1 99 ? -9.273 1.101 12.453 1 97.75 99 PHE A CA 1
ATOM 783 C C . PHE A 1 99 ? -9.086 -0.174 13.266 1 97.75 99 PHE A C 1
ATOM 785 O O . PHE A 1 99 ? -8.508 -1.146 12.781 1 97.75 99 PHE A O 1
ATOM 792 N N . THR A 1 100 ? -9.539 -0.16 14.492 1 97.81 100 THR A N 1
ATOM 793 C CA . THR A 1 100 ? -9.414 -1.319 15.367 1 97.81 100 THR A CA 1
ATOM 794 C C . THR A 1 100 ? -10.156 -2.52 14.789 1 97.81 100 THR A C 1
ATOM 796 O O . THR A 1 100 ? -9.648 -3.643 14.812 1 97.81 100 THR A O 1
ATOM 799 N N . ALA A 1 101 ? -11.312 -2.217 14.273 1 98.31 101 ALA A N 1
ATOM 800 C CA . ALA A 1 101 ? -12.078 -3.291 13.641 1 98.31 101 ALA A CA 1
ATOM 801 C C . ALA A 1 101 ? -11.305 -3.902 12.477 1 98.31 101 ALA A C 1
ATOM 803 O O . ALA A 1 101 ? -11.258 -5.125 12.328 1 98.31 101 ALA A O 1
ATOM 804 N N . ALA A 1 102 ? -10.688 -3.074 11.633 1 98.12 102 ALA A N 1
ATOM 805 C CA . ALA A 1 102 ? -9.875 -3.559 10.523 1 98.12 102 ALA A CA 1
ATOM 806 C C . ALA A 1 102 ? -8.727 -4.426 11.016 1 98.12 102 ALA A C 1
ATOM 808 O O . ALA A 1 102 ? -8.461 -5.496 10.461 1 98.12 102 ALA A O 1
ATOM 809 N N . ALA A 1 103 ? -8.078 -3.957 12.055 1 97.25 103 ALA A N 1
ATOM 810 C CA . ALA A 1 103 ? -6.941 -4.688 12.609 1 97.25 103 ALA A CA 1
ATOM 811 C C . ALA A 1 103 ? -7.379 -6.027 13.188 1 97.25 103 ALA A C 1
ATOM 813 O O . ALA A 1 103 ? -6.707 -7.047 12.984 1 97.25 103 ALA A O 1
ATOM 814 N N . VAL A 1 104 ? -8.477 -6.016 13.883 1 96.88 104 VAL A N 1
ATOM 815 C CA . VAL A 1 104 ? -8.984 -7.238 14.492 1 96.88 104 VAL A CA 1
ATOM 816 C C . VAL A 1 104 ? -9.336 -8.258 13.414 1 96.88 104 VAL A C 1
ATOM 818 O O . VAL A 1 104 ? -8.961 -9.43 13.508 1 96.88 104 VAL A O 1
ATOM 821 N N . ILE A 1 105 ? -10 -7.82 12.352 1 97.81 105 ILE A N 1
ATOM 822 C CA . ILE A 1 105 ? -10.367 -8.711 11.25 1 97.81 105 ILE A CA 1
ATOM 823 C C . ILE A 1 105 ? -9.109 -9.281 10.609 1 97.81 105 ILE A C 1
ATOM 825 O O . ILE A 1 105 ? -9.023 -10.492 10.367 1 97.81 105 ILE A O 1
ATOM 829 N N . GLU A 1 106 ? -8.141 -8.453 10.383 1 97.31 106 GLU A N 1
ATOM 830 C CA . GLU A 1 106 ? -6.906 -8.883 9.727 1 97.31 106 GLU A CA 1
ATOM 831 C C . GLU A 1 106 ? -6.129 -9.867 10.594 1 97.31 106 GLU A C 1
ATOM 833 O O . GLU A 1 106 ? -5.719 -10.93 10.125 1 97.31 106 GLU A O 1
ATOM 838 N N . ILE A 1 107 ? -5.992 -9.562 11.883 1 95 107 ILE A N 1
ATOM 839 C CA . ILE A 1 107 ? -5.082 -10.305 12.758 1 95 107 ILE A CA 1
ATOM 840 C C . ILE A 1 107 ? -5.758 -11.586 13.242 1 95 107 ILE A C 1
ATOM 842 O O . ILE A 1 107 ? -5.137 -12.648 13.258 1 95 107 ILE A O 1
ATOM 846 N N . PHE A 1 108 ? -6.992 -11.547 13.531 1 95.81 108 PHE A N 1
ATOM 847 C CA . PHE A 1 108 ? -7.605 -12.672 14.219 1 95.81 108 PHE A CA 1
ATOM 848 C C . PHE A 1 108 ? -8.406 -13.531 13.25 1 95.81 108 PHE A C 1
ATOM 850 O O . PHE A 1 108 ? -8.719 -14.688 13.547 1 95.81 108 PHE A O 1
ATOM 857 N N . TYR A 1 109 ? -8.695 -13.008 12.102 1 97 109 TYR A N 1
ATOM 858 C CA . TYR A 1 109 ? -9.531 -13.805 11.203 1 97 109 TYR A CA 1
ATOM 859 C C . TYR A 1 109 ? -8.82 -14.078 9.891 1 97 109 TYR A C 1
ATOM 861 O O . TYR A 1 109 ? -8.68 -15.234 9.484 1 97 109 TYR A O 1
ATOM 869 N N . ALA A 1 110 ? -8.281 -13.062 9.195 1 96.88 110 ALA A N 1
ATOM 870 C CA . ALA A 1 110 ? -7.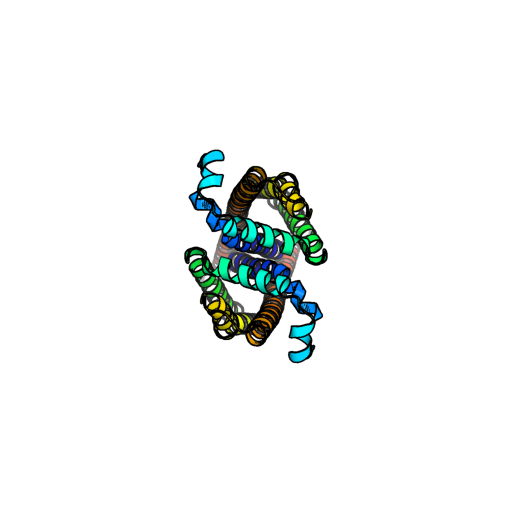668 -13.242 7.887 1 96.88 110 ALA A CA 1
ATOM 871 C C . ALA A 1 110 ? -6.32 -13.945 8.008 1 96.88 110 ALA A C 1
ATOM 873 O O . ALA A 1 110 ? -6.043 -14.898 7.273 1 96.88 110 ALA A O 1
ATOM 874 N N . ARG A 1 111 ? -5.512 -13.555 8.953 1 95.12 111 ARG A N 1
ATOM 875 C CA . ARG A 1 111 ? -4.145 -14.047 9.062 1 95.12 111 ARG A CA 1
ATOM 876 C C . ARG A 1 111 ? -4.125 -15.547 9.367 1 95.12 111 ARG A C 1
ATOM 878 O O . ARG A 1 111 ? -3.338 -16.297 8.781 1 95.12 111 ARG A O 1
ATOM 885 N N . PRO A 1 112 ? -4.949 -16.016 10.258 1 94.88 112 PRO A N 1
ATOM 886 C CA . PRO A 1 112 ? -4.949 -17.453 10.484 1 94.88 112 PRO A CA 1
ATOM 887 C C . PRO A 1 112 ? -5.293 -18.25 9.227 1 94.88 112 PRO A C 1
ATOM 889 O O . PRO A 1 112 ? -4.715 -19.312 8.984 1 94.88 112 PRO A O 1
ATOM 892 N N . ILE A 1 113 ? -6.199 -17.797 8.422 1 94.75 113 ILE A N 1
ATOM 893 C CA . ILE A 1 113 ? -6.547 -18.469 7.168 1 94.75 113 ILE A CA 1
ATOM 894 C C . ILE A 1 113 ? -5.359 -18.422 6.211 1 94.75 113 ILE A C 1
ATOM 896 O O . ILE A 1 113 ? -5 -19.422 5.602 1 94.75 113 ILE A O 1
ATOM 900 N N . MET A 1 114 ? -4.711 -17.266 6.117 1 94.38 114 MET A N 1
ATOM 901 C CA . MET A 1 114 ? -3.543 -17.125 5.258 1 94.38 114 MET A CA 1
ATOM 902 C C . MET A 1 114 ? -2.426 -18.062 5.684 1 94.38 114 MET A C 1
ATOM 904 O O . MET A 1 114 ? -1.772 -18.688 4.84 1 94.38 114 MET A O 1
ATOM 908 N N . ASN A 1 115 ? -2.271 -18.203 6.98 1 92.75 115 ASN A N 1
ATOM 909 C CA . ASN A 1 115 ? -1.205 -19.047 7.512 1 92.75 115 ASN A CA 1
ATOM 910 C C . ASN A 1 115 ? -1.446 -20.516 7.195 1 92.75 115 ASN A C 1
ATOM 912 O O . ASN A 1 115 ? -0.51 -21.312 7.195 1 92.75 115 ASN A O 1
ATOM 916 N N . SER A 1 116 ? -2.66 -20.859 6.914 1 91.62 116 SER A N 1
ATOM 917 C CA . SER A 1 116 ? -2.963 -22.25 6.574 1 91.62 116 SER A CA 1
ATOM 918 C C . SER A 1 116 ? -2.381 -22.625 5.215 1 91.62 116 SER A C 1
ATOM 920 O O . SER A 1 116 ? -2.207 -23.797 4.914 1 91.62 116 SER A O 1
ATOM 922 N N . PHE A 1 117 ? -2.002 -21.594 4.387 1 91.56 117 PHE A N 1
ATOM 923 C CA . PHE A 1 117 ? -1.444 -21.859 3.066 1 91.56 117 PHE A CA 1
ATOM 924 C C . PHE A 1 117 ? 0.054 -22.125 3.154 1 91.56 117 PHE A C 1
ATOM 926 O O . PHE A 1 117 ? 0.679 -22.516 2.166 1 91.56 117 PHE A O 1
ATOM 933 N N . ARG A 1 118 ? 0.597 -21.844 4.324 1 85.75 118 ARG A N 1
ATOM 934 C CA . ARG A 1 118 ? 2.018 -22.125 4.512 1 85.75 118 ARG A CA 1
ATOM 935 C C . ARG A 1 118 ? 2.312 -23.609 4.41 1 85.75 118 ARG A C 1
ATOM 937 O O . ARG A 1 118 ? 3.373 -24.016 3.924 1 85.75 118 ARG A O 1
ATOM 944 N N . SER A 1 119 ? 1.335 -24.359 4.953 1 74.62 119 SER A N 1
ATOM 945 C CA . SER A 1 119 ? 1.532 -25.812 5.004 1 74.62 119 SER A CA 1
ATOM 946 C C . SER A 1 119 ? 1.541 -26.406 3.604 1 74.62 119 SER A C 1
ATOM 948 O O . SER A 1 119 ? 0.733 -26.031 2.752 1 74.62 119 SER A O 1
ATOM 950 N N . LYS A 1 120 ? 2.555 -27 3.33 1 69.06 120 LYS A N 1
ATOM 951 C CA . LYS A 1 120 ? 2.73 -27.656 2.043 1 69.06 120 LYS A CA 1
ATOM 952 C C . LYS A 1 120 ? 1.771 -28.844 1.898 1 69.06 120 LYS A C 1
ATOM 954 O O . LYS A 1 120 ? 1.731 -29.484 0.851 1 69.06 120 LYS A O 1
ATOM 959 N N . SER A 1 121 ? 1.017 -28.891 2.896 1 71.94 121 SER A N 1
ATOM 960 C CA . SER A 1 121 ? 0.112 -30.031 2.811 1 71.94 121 SER A CA 1
ATOM 961 C C . SER A 1 121 ? -1.024 -29.766 1.829 1 71.94 121 SER A C 1
ATOM 963 O O . SER A 1 121 ? -1.439 -28.609 1.649 1 71.94 121 SER A O 1
ATOM 965 N N . TYR A 1 122 ? -1.326 -30.75 1.117 1 79.44 122 TYR A N 1
ATOM 966 C CA . TYR A 1 122 ? -2.398 -30.719 0.128 1 79.44 122 TYR A CA 1
ATOM 967 C C . TYR A 1 122 ? -3.723 -30.328 0.772 1 79.44 122 TYR A C 1
ATOM 969 O O . TYR A 1 122 ? -4.109 -30.891 1.803 1 79.44 122 TYR A O 1
ATOM 977 N N . MET A 1 123 ? -4.266 -29.266 0.312 1 86 123 MET A N 1
ATOM 978 C CA . MET A 1 123 ? -5.605 -28.859 0.716 1 86 123 MET A CA 1
ATOM 979 C C . MET A 1 123 ? -6.648 -29.312 -0.295 1 86 123 MET A C 1
ATOM 981 O O . MET A 1 123 ? -6.488 -29.109 -1.499 1 86 123 MET A O 1
ATOM 985 N N . LYS A 1 124 ? -7.723 -29.984 0.28 1 88.19 124 LYS A N 1
ATOM 986 C CA . LYS A 1 124 ? -8.82 -30.359 -0.61 1 88.19 124 LYS A CA 1
ATOM 987 C C . LYS A 1 124 ? -9.344 -29.156 -1.373 1 88.19 124 LYS A C 1
ATOM 989 O O . LYS A 1 124 ? -9.461 -28.062 -0.811 1 88.19 124 LYS A O 1
ATOM 994 N N . PRO A 1 125 ? -9.703 -29.375 -2.545 1 88.38 125 PRO A N 1
ATOM 995 C CA . PRO A 1 125 ? -10.133 -28.266 -3.391 1 88.38 125 PRO A CA 1
ATOM 996 C C . PRO A 1 125 ? -11.273 -27.453 -2.766 1 88.38 125 PRO A C 1
ATOM 998 O O . PRO A 1 125 ? -11.312 -26.234 -2.908 1 88.38 125 PRO A O 1
ATOM 1001 N N . GLU A 1 126 ? -12.133 -28.125 -2.086 1 88.06 126 GLU A N 1
ATOM 1002 C CA . GLU A 1 126 ? -13.258 -27.422 -1.465 1 88.06 126 GLU A CA 1
ATOM 1003 C C . GLU A 1 126 ? -12.781 -26.5 -0.351 1 88.06 126 GLU A C 1
ATOM 1005 O O . GLU A 1 126 ? -13.203 -25.344 -0.277 1 88.06 126 GLU A O 1
ATOM 1010 N N . VAL A 1 127 ? -11.945 -27.031 0.483 1 89.5 127 VAL A N 1
ATOM 1011 C CA . VAL A 1 127 ? -11.414 -26.25 1.598 1 89.5 127 VAL A CA 1
ATOM 1012 C C . VAL A 1 127 ? -10.547 -25.109 1.066 1 89.5 127 VAL A C 1
ATOM 1014 O O . VAL A 1 127 ? -10.617 -23.984 1.566 1 89.5 127 VAL A O 1
ATOM 1017 N N . GLN A 1 128 ? -9.789 -25.375 0.053 1 92.38 128 GLN A N 1
ATOM 1018 C CA . GLN A 1 128 ? -8.93 -24.375 -0.583 1 92.38 128 GLN A CA 1
ATOM 1019 C C . GLN A 1 128 ? -9.75 -23.219 -1.137 1 92.38 128 GLN A C 1
ATOM 1021 O O . GLN A 1 128 ? -9.438 -22.047 -0.875 1 92.38 128 GLN A O 1
ATOM 1026 N N . THR A 1 129 ? -10.734 -23.594 -1.852 1 92 129 THR A N 1
ATOM 1027 C CA . THR A 1 129 ? -11.586 -22.578 -2.465 1 92 129 THR A CA 1
ATOM 1028 C C . THR A 1 129 ? -12.273 -21.734 -1.397 1 92 129 THR A C 1
ATOM 1030 O O . THR A 1 129 ? -12.328 -20.516 -1.51 1 92 129 THR A O 1
ATOM 1033 N N . MET A 1 130 ? -12.727 -22.375 -0.39 1 90.94 130 MET A N 1
ATOM 1034 C CA . MET A 1 130 ? -13.406 -21.672 0.691 1 90.94 130 MET A CA 1
ATOM 1035 C C . MET A 1 130 ? -12.453 -20.734 1.418 1 90.94 130 MET A C 1
ATOM 1037 O O . MET A 1 130 ? -12.805 -19.594 1.732 1 90.94 130 MET A O 1
ATOM 1041 N N . SER A 1 131 ? -11.281 -21.188 1.675 1 93 131 SER A N 1
ATOM 1042 C CA . SER A 1 131 ? -10.281 -20.375 2.367 1 93 131 SER A CA 1
ATOM 1043 C C . SER A 1 131 ? -9.906 -19.141 1.549 1 93 131 SER A C 1
ATOM 1045 O O . SER A 1 131 ? -9.82 -18.047 2.088 1 93 131 SER A O 1
ATOM 1047 N N . LEU A 1 132 ? -9.75 -19.344 0.256 1 94.06 132 LEU A N 1
ATOM 1048 C CA . LEU A 1 132 ? -9.383 -18.234 -0.627 1 94.06 132 LEU A CA 1
ATOM 1049 C C . LEU A 1 132 ? -10.523 -17.219 -0.728 1 94.06 132 LEU A C 1
ATOM 1051 O O . LEU A 1 132 ? -10.289 -16.016 -0.683 1 94.06 132 LEU A O 1
ATOM 1055 N N . TYR A 1 133 ? -11.672 -17.734 -0.798 1 93.19 133 TYR A N 1
ATOM 1056 C CA . TYR A 1 133 ? -12.867 -16.906 -0.841 1 93.19 133 TYR A CA 1
ATOM 1057 C C . TYR A 1 133 ? -13.016 -16.109 0.445 1 93.19 133 TYR A C 1
ATOM 1059 O O . TYR A 1 133 ? -13.258 -14.891 0.405 1 93.19 133 TYR A O 1
ATOM 1067 N N . GLN A 1 134 ? -12.867 -16.734 1.57 1 93.56 134 GLN A N 1
ATOM 1068 C CA . GLN A 1 134 ? -13.047 -16.109 2.873 1 93.56 134 GLN A CA 1
ATOM 1069 C C . GLN A 1 134 ? -12 -15.023 3.105 1 93.56 134 GLN A C 1
ATOM 1071 O O . GLN A 1 134 ? -12.32 -13.922 3.568 1 93.56 134 GLN A O 1
ATOM 1076 N N . VAL A 1 135 ? -10.805 -15.328 2.783 1 95.5 135 VAL A N 1
ATOM 1077 C CA . VAL A 1 135 ? -9.75 -14.344 2.984 1 95.5 135 VAL A CA 1
ATOM 1078 C C . VAL A 1 135 ? -10.008 -13.125 2.1 1 95.5 135 VAL A C 1
ATOM 1080 O O . VAL A 1 135 ? -9.82 -11.984 2.533 1 95.5 135 VAL A O 1
ATOM 1083 N N . SER A 1 136 ? -10.414 -13.344 0.884 1 95.06 136 SER A N 1
ATOM 1084 C CA . SER A 1 136 ? -10.711 -12.242 -0.022 1 95.06 136 SER A CA 1
ATOM 1085 C C . SER A 1 136 ? -11.836 -11.367 0.52 1 95.06 136 SER A C 1
ATOM 1087 O O . SER A 1 136 ? -11.766 -10.133 0.447 1 95.06 136 SER A O 1
ATOM 1089 N N . MET A 1 137 ? -12.82 -11.953 1.117 1 94.12 137 MET A N 1
ATOM 1090 C CA . MET A 1 137 ? -13.945 -11.211 1.686 1 94.12 137 MET A CA 1
ATOM 1091 C C . MET A 1 137 ? -13.5 -10.406 2.904 1 94.12 137 MET A C 1
ATOM 1093 O O . MET A 1 137 ? -13.891 -9.25 3.062 1 94.12 137 MET A O 1
ATOM 1097 N N . LEU A 1 138 ? -12.75 -11.039 3.697 1 96.56 138 LEU A N 1
ATOM 1098 C CA . LEU A 1 138 ? -12.25 -10.359 4.891 1 96.56 138 LEU A CA 1
ATOM 1099 C C . LEU A 1 138 ? -11.367 -9.172 4.516 1 96.56 138 LEU A C 1
ATOM 1101 O O . LEU A 1 138 ? -11.508 -8.094 5.086 1 96.56 138 LEU A O 1
ATOM 1105 N N . HIS A 1 139 ? -10.516 -9.344 3.508 1 97.25 139 HIS A N 1
ATOM 1106 C CA . HIS A 1 139 ? -9.633 -8.266 3.076 1 97.25 139 HIS A CA 1
ATOM 1107 C C . HIS A 1 139 ? -10.422 -7.129 2.428 1 97.25 139 HIS A C 1
ATOM 1109 O O . HIS A 1 139 ? -10.055 -5.961 2.547 1 97.25 139 HIS A O 1
ATOM 1115 N N . ALA A 1 140 ? -11.484 -7.465 1.785 1 95.56 140 ALA A N 1
ATOM 1116 C CA . ALA A 1 140 ? -12.367 -6.418 1.271 1 95.56 140 ALA A CA 1
ATOM 1117 C C . ALA A 1 140 ? -12.945 -5.578 2.406 1 95.56 140 ALA A C 1
ATOM 1119 O O . ALA A 1 140 ? -13.008 -4.352 2.311 1 95.56 140 ALA A O 1
ATOM 1120 N N . GLY A 1 141 ? -13.336 -6.328 3.443 1 96.31 141 GLY A N 1
ATOM 1121 C CA . GLY A 1 141 ? -13.812 -5.629 4.625 1 96.31 141 GLY A CA 1
ATOM 1122 C C . GLY A 1 141 ? -12.758 -4.746 5.262 1 96.31 141 GLY A C 1
ATOM 1123 O O . GLY A 1 141 ? -13.039 -3.613 5.656 1 96.31 141 GLY A O 1
ATOM 1124 N N . VAL A 1 142 ? -11.547 -5.242 5.379 1 97.62 142 VAL A N 1
ATOM 1125 C CA . VAL A 1 142 ? -10.43 -4.488 5.945 1 97.62 142 VAL A CA 1
ATOM 1126 C C . VAL A 1 142 ? -10.188 -3.227 5.117 1 97.62 142 VAL A C 1
ATOM 1128 O O . VAL A 1 142 ? -10.039 -2.135 5.672 1 97.62 142 VAL A O 1
ATOM 1131 N N . LEU A 1 143 ? -10.203 -3.381 3.824 1 96.81 143 LEU A N 1
ATOM 1132 C CA . LEU A 1 143 ? -9.969 -2.248 2.936 1 96.81 143 LEU A CA 1
ATOM 1133 C C . LEU A 1 143 ? -11.062 -1.201 3.09 1 96.81 143 LEU A C 1
ATOM 1135 O O . LEU A 1 143 ? -10.781 -0.001 3.111 1 96.81 143 LEU A O 1
ATOM 1139 N N . ALA A 1 144 ? -12.273 -1.625 3.186 1 96.06 144 ALA A N 1
ATOM 1140 C CA . ALA A 1 144 ? -13.391 -0.707 3.371 1 96.06 144 ALA A CA 1
ATOM 1141 C C . ALA A 1 144 ? -13.258 0.064 4.68 1 96.06 144 ALA A C 1
ATOM 1143 O O . ALA A 1 144 ? -13.445 1.282 4.715 1 96.06 144 ALA A O 1
ATOM 1144 N N . LEU A 1 145 ? -12.938 -0.621 5.723 1 97.75 145 LEU A N 1
ATOM 1145 C CA . LEU A 1 145 ? -12.797 -0.001 7.035 1 97.75 145 LEU A CA 1
ATOM 1146 C C . LEU A 1 145 ? -11.625 0.978 7.055 1 97.75 145 LEU A C 1
ATOM 1148 O O . LEU A 1 145 ? -11.719 2.055 7.648 1 97.75 145 LEU A O 1
ATOM 1152 N N . LEU A 1 146 ? -10.516 0.631 6.363 1 96.69 146 LEU A N 1
ATOM 1153 C CA . LEU A 1 146 ? -9.375 1.532 6.266 1 96.69 146 LEU A CA 1
ATOM 1154 C C . LEU A 1 146 ? -9.734 2.779 5.465 1 96.69 146 LEU A C 1
ATOM 1156 O O . LEU A 1 146 ? -9.289 3.883 5.789 1 96.69 146 LEU A O 1
ATOM 1160 N N . ALA A 1 147 ? -10.539 2.568 4.434 1 94.12 147 ALA A N 1
ATOM 1161 C CA . ALA A 1 147 ? -10.984 3.709 3.635 1 94.12 147 ALA A CA 1
ATOM 1162 C C . ALA A 1 147 ? -11.828 4.664 4.473 1 94.12 147 ALA A C 1
ATOM 1164 O O . ALA A 1 147 ? -11.656 5.883 4.398 1 94.12 147 ALA A O 1
ATOM 1165 N N . ILE A 1 148 ? -12.672 4.109 5.27 1 95.06 148 ILE A N 1
ATOM 1166 C CA . ILE A 1 148 ? -13.508 4.926 6.145 1 95.06 148 ILE A CA 1
ATOM 1167 C C . ILE A 1 148 ? -12.625 5.684 7.137 1 95.06 148 ILE A C 1
ATOM 1169 O O . ILE A 1 148 ? -12.805 6.887 7.336 1 95.06 148 ILE A O 1
ATOM 1173 N N . THR A 1 149 ? -11.68 4.992 7.73 1 95 149 THR A N 1
ATOM 1174 C CA . THR A 1 149 ? -10.758 5.621 8.672 1 95 149 THR A CA 1
ATOM 1175 C C . THR A 1 149 ? -10.016 6.781 8.016 1 95 149 THR A C 1
ATOM 1177 O O . THR A 1 149 ? -9.938 7.871 8.578 1 95 149 THR A O 1
ATOM 1180 N N . ALA A 1 150 ? -9.516 6.535 6.824 1 91.19 150 ALA A N 1
ATOM 1181 C CA . ALA A 1 150 ? -8.773 7.559 6.102 1 91.19 150 ALA A CA 1
ATOM 1182 C C . ALA A 1 150 ? -9.656 8.758 5.777 1 91.19 150 ALA A C 1
ATOM 1184 O O . ALA A 1 150 ? -9.234 9.906 5.91 1 91.19 150 ALA A O 1
ATOM 1185 N N . LEU A 1 151 ? -10.867 8.5 5.371 1 89.88 151 LEU A N 1
ATOM 1186 C CA . LEU A 1 151 ? -11.797 9.57 5.016 1 89.88 151 LEU A CA 1
ATOM 1187 C C . LEU A 1 151 ? -12.133 10.422 6.234 1 89.88 151 LEU A C 1
ATOM 1189 O O . LEU A 1 151 ? -12.188 11.648 6.145 1 89.88 151 LEU A O 1
ATOM 1193 N N . VAL A 1 152 ? -12.32 9.781 7.32 1 90.5 152 VAL A N 1
ATOM 1194 C CA . VAL A 1 152 ? -12.617 10.492 8.555 1 90.5 152 VAL A CA 1
ATOM 1195 C C . VAL A 1 152 ? -11.422 11.344 8.969 1 90.5 152 VAL A C 1
ATOM 1197 O O . VAL A 1 152 ? -11.57 12.516 9.328 1 90.5 152 VAL A O 1
ATOM 1200 N N . GLN A 1 153 ? -10.219 10.805 8.898 1 87.44 153 GLN A N 1
ATOM 1201 C CA . GLN A 1 153 ? -9.008 11.516 9.289 1 87.44 153 GLN A CA 1
ATOM 1202 C C . GLN A 1 153 ? -8.758 12.719 8.383 1 87.44 153 GLN A C 1
ATOM 1204 O O . GLN A 1 153 ? -8.398 13.797 8.859 1 87.44 153 GLN A O 1
ATOM 1209 N N . VAL A 1 154 ? -9.016 12.531 7.113 1 83.12 154 VAL A N 1
ATOM 1210 C CA . VAL A 1 154 ? -8.82 13.625 6.16 1 83.12 154 VAL A CA 1
ATOM 1211 C C . VAL A 1 154 ? -9.852 14.719 6.41 1 83.12 154 VAL A C 1
ATOM 1213 O O . VAL A 1 154 ? -9.531 15.906 6.359 1 83.12 154 VAL A O 1
ATOM 1216 N N . SER A 1 155 ? -11.008 14.391 6.77 1 83.81 155 SER A N 1
ATOM 1217 C CA . SER A 1 155 ? -12.078 15.359 7.02 1 83.81 155 SER A CA 1
ATOM 1218 C C . SER A 1 155 ? -11.781 16.188 8.266 1 83.81 155 SER A C 1
ATOM 1220 O O . SER A 1 155 ? -12.102 17.375 8.32 1 83.81 155 SER A O 1
ATOM 1222 N N . MET A 1 156 ? -11.18 15.594 9.234 1 81.62 156 MET A N 1
ATOM 1223 C CA . MET A 1 156 ? -10.859 16.297 10.477 1 81.62 156 MET A CA 1
ATOM 1224 C C . MET A 1 156 ? -9.75 17.312 10.25 1 81.62 156 MET A C 1
ATOM 1226 O O . MET A 1 156 ? -9.789 18.406 10.812 1 81.62 156 MET A O 1
ATOM 1230 N N . VAL A 1 157 ? -8.805 16.969 9.484 1 74.06 157 VAL A N 1
ATOM 1231 C CA . VAL A 1 157 ? -7.676 17.875 9.273 1 74.06 157 VAL A CA 1
ATOM 1232 C C . VAL A 1 157 ? -8.086 19.016 8.352 1 74.06 157 VAL A C 1
ATOM 1234 O O . VAL A 1 157 ? -7.676 20.156 8.555 1 74.06 157 VAL A O 1
ATOM 1237 N N . GLU A 1 158 ? -8.898 18.703 7.359 1 73.56 158 GLU A N 1
ATOM 1238 C CA . GLU A 1 158 ? -9.391 19.766 6.484 1 73.56 158 GLU A CA 1
ATOM 1239 C C . GLU A 1 158 ? -10.203 20.797 7.266 1 73.56 158 GLU A C 1
ATOM 1241 O O . GLU A 1 158 ? -10.086 22 7.027 1 73.56 158 GLU A O 1
ATOM 1246 N N . ALA A 1 159 ? -10.883 20.391 8.195 1 73 159 ALA A N 1
ATOM 1247 C CA . ALA A 1 159 ? -11.664 21.297 9.039 1 73 159 ALA A CA 1
ATOM 1248 C C . ALA A 1 159 ? -10.758 22.188 9.883 1 73 159 ALA A C 1
ATOM 1250 O O . ALA A 1 159 ? -11.039 23.375 10.07 1 73 159 ALA A O 1
ATOM 1251 N N . ASP A 1 160 ? -9.656 21.594 10.297 1 69.69 160 ASP A N 1
ATOM 1252 C CA . ASP A 1 160 ? -8.711 22.359 11.086 1 69.69 160 ASP A CA 1
ATOM 1253 C C . ASP A 1 160 ? -8 23.406 10.227 1 69.69 160 ASP A C 1
ATOM 1255 O O . ASP A 1 160 ? -7.77 24.531 10.68 1 69.69 160 ASP A O 1
ATOM 1259 N N . GLU A 1 161 ? -7.684 23 9.023 1 68.94 161 GLU A N 1
ATOM 1260 C CA . GLU A 1 161 ? -7.016 23.922 8.125 1 68.94 161 GLU A CA 1
ATOM 1261 C C . GLU A 1 161 ? -7.945 25.078 7.734 1 68.94 161 GLU A C 1
ATOM 1263 O O . GLU A 1 161 ? -7.512 26.234 7.648 1 68.94 161 GLU A O 1
ATOM 1268 N N . GLU A 1 162 ? -9.133 24.719 7.543 1 68.69 162 GLU A N 1
ATOM 1269 C CA . GLU A 1 162 ? -10.117 25.766 7.227 1 68.69 162 GLU A CA 1
ATOM 1270 C C . GLU A 1 162 ? -10.297 26.734 8.391 1 68.69 162 GLU A C 1
ATOM 1272 O O . GLU A 1 162 ? -10.383 27.938 8.195 1 68.69 162 GLU A O 1
ATOM 1277 N N . GLU A 1 163 ? -10.281 26.156 9.523 1 67.19 163 GLU A N 1
ATOM 1278 C CA . GLU A 1 163 ? -10.422 27 10.711 1 67.19 163 GLU A CA 1
ATOM 1279 C C . GLU A 1 163 ? -9.203 27.891 10.906 1 67.19 163 GLU A C 1
ATOM 1281 O O . GLU A 1 163 ? -9.336 29.062 11.258 1 67.19 163 GLU A O 1
ATOM 1286 N N . LEU A 1 164 ? -8.125 27.281 10.648 1 67.56 164 LEU A N 1
ATOM 1287 C CA . LEU A 1 164 ? -6.887 28.031 10.781 1 67.56 164 LEU A CA 1
ATOM 1288 C C . LEU A 1 164 ? -6.824 29.156 9.742 1 67.56 164 LEU A C 1
ATOM 1290 O O . LEU A 1 164 ? -6.379 30.266 10.055 1 67.56 164 LEU A O 1
ATOM 1294 N N . GLU A 1 165 ? -7.234 28.859 8.57 1 66.88 165 GLU A N 1
ATOM 1295 C CA . GLU A 1 165 ? -7.234 29.875 7.52 1 66.88 165 GLU A CA 1
ATOM 1296 C C . GLU A 1 165 ? -8.219 31 7.832 1 66.88 165 GLU A C 1
ATOM 1298 O O . GLU A 1 165 ? -7.918 32.156 7.602 1 66.88 165 GLU A O 1
ATOM 1303 N N . LYS A 1 166 ? -9.312 30.703 8.375 1 69.88 166 LYS A N 1
ATOM 1304 C CA . LYS A 1 166 ? -10.289 31.719 8.773 1 69.88 166 LYS A CA 1
ATOM 1305 C C . LYS A 1 166 ? -9.75 32.594 9.906 1 69.88 166 LYS A C 1
ATOM 1307 O O . LYS A 1 166 ? -9.938 33.812 9.898 1 69.88 166 LYS A O 1
ATOM 1312 N N . ALA A 1 167 ? -9.031 31.922 10.719 1 63.56 167 ALA A N 1
ATOM 1313 C CA . ALA A 1 167 ? -8.461 32.656 11.844 1 63.56 167 ALA A CA 1
ATOM 1314 C C . ALA A 1 167 ? -7.363 33.594 11.375 1 63.56 167 ALA A C 1
ATOM 1316 O O . ALA A 1 167 ? -7.273 34.75 11.844 1 63.56 167 ALA A O 1
ATOM 1317 N N . LYS A 1 168 ? -6.559 33.125 10.477 1 67.62 168 LYS A N 1
ATOM 1318 C CA . LYS A 1 168 ? -5.504 33.969 9.906 1 67.62 168 LYS A CA 1
ATOM 1319 C C . LYS A 1 168 ? -6.094 35.125 9.117 1 67.62 168 LYS A C 1
ATOM 1321 O O . LYS A 1 168 ? -5.602 36.25 9.203 1 67.62 168 LYS A O 1
ATOM 1326 N N . ALA A 1 169 ? -7.078 34.844 8.336 1 68 169 ALA A N 1
ATOM 1327 C CA . ALA A 1 169 ? -7.758 35.875 7.57 1 68 169 ALA A CA 1
ATOM 1328 C C . ALA A 1 169 ? -8.375 36.938 8.492 1 68 169 ALA A C 1
ATOM 1330 O O . ALA A 1 169 ? -8.281 38.125 8.234 1 68 169 ALA A O 1
ATOM 1331 N N . ALA A 1 170 ? -8.93 36.438 9.562 1 65.88 170 ALA A N 1
ATOM 1332 C CA . ALA A 1 170 ? -9.523 37.344 10.539 1 65.88 170 ALA A CA 1
ATOM 1333 C C . ALA A 1 170 ? -8.453 38.219 11.219 1 65.88 170 ALA A C 1
ATOM 1335 O O . ALA A 1 170 ? -8.656 39.406 11.438 1 65.88 170 ALA A O 1
ATOM 1336 N N . ALA A 1 171 ? -7.32 37.625 11.492 1 64.62 171 ALA A N 1
ATOM 1337 C CA . ALA A 1 171 ? -6.215 38.344 12.133 1 64.62 171 ALA A CA 1
ATOM 1338 C C . ALA A 1 171 ? -5.617 39.375 11.195 1 64.62 171 ALA A C 1
ATOM 1340 O O . ALA A 1 171 ? -5.246 40.469 11.625 1 64.62 171 ALA A O 1
ATOM 1341 N N . LYS A 1 172 ? -5.504 39.125 9.945 1 70.38 172 LYS A N 1
ATOM 1342 C CA . LYS A 1 172 ? -5 40.062 8.945 1 70.38 172 LYS A CA 1
ATOM 1343 C C . LYS A 1 172 ? -5.965 41.219 8.75 1 70.38 172 LYS A C 1
ATOM 1345 O O . LYS A 1 172 ? -5.539 42.375 8.578 1 70.38 172 LYS A O 1
ATOM 1350 N N . SER A 1 173 ? -7.156 40.875 8.742 1 67.44 173 SER A N 1
ATOM 1351 C CA . SER A 1 173 ? -8.164 41.906 8.586 1 67.44 173 SER A CA 1
ATOM 1352 C C . SER A 1 173 ? -8.195 42.844 9.797 1 67.44 173 SER A C 1
ATOM 1354 O O . SER A 1 173 ? -8.469 44.031 9.664 1 67.44 173 SER A O 1
ATOM 1356 N N . ALA A 1 174 ? -7.828 42.469 11 1 67.31 174 ALA A N 1
ATOM 1357 C CA . ALA A 1 174 ? -7.84 43.25 12.227 1 67.31 174 ALA A CA 1
ATOM 1358 C C . ALA A 1 174 ? -6.625 44.156 12.305 1 67.31 174 ALA A C 1
ATOM 1360 O O . ALA A 1 174 ? -6.664 45.188 12.969 1 67.31 174 ALA A O 1
ATOM 1361 N N . LYS A 1 175 ? -5.508 43.812 11.781 1 60.44 175 LYS A N 1
ATOM 1362 C CA . LYS A 1 175 ? -4.301 44.625 11.797 1 60.44 175 LYS A CA 1
ATOM 1363 C C . LYS A 1 175 ? -4.363 45.719 10.742 1 60.44 175 LYS A C 1
ATOM 1365 O O . LYS A 1 175 ? -3.531 46.625 10.742 1 60.44 175 LYS A O 1
ATOM 1370 N N . LYS A 1 176 ? -5.195 45.656 9.82 1 62.72 176 LYS A N 1
ATOM 1371 C CA . LYS A 1 176 ? -5.305 46.812 8.922 1 62.72 176 LYS A CA 1
ATOM 1372 C C . LYS A 1 176 ? -5.797 48.031 9.664 1 62.72 176 LYS A C 1
ATOM 1374 O O . LYS A 1 176 ? -6.844 48 10.32 1 62.72 176 LYS A O 1
ATOM 1379 N N . PRO A 1 177 ? -4.949 49 9.961 1 63.31 177 PRO A N 1
ATOM 1380 C CA . PRO A 1 177 ? -5.273 50.25 10.633 1 63.31 177 PRO A CA 1
ATOM 1381 C C . PRO A 1 177 ? -6.535 50.906 10.07 1 63.31 177 PRO A C 1
ATOM 1383 O O . PRO A 1 177 ? -6.742 50.938 8.852 1 63.31 177 PRO A O 1
ATOM 1386 N N . LYS A 1 178 ? -7.641 51.062 10.875 1 57.16 178 LYS A N 1
ATOM 1387 C CA . LYS A 1 178 ? -8.766 51.938 10.539 1 57.16 178 LYS A CA 1
ATOM 1388 C C . LYS A 1 178 ? -8.289 53.312 10.07 1 57.16 178 LYS A C 1
ATOM 1390 O O . LYS A 1 178 ? -7.605 54 10.812 1 57.16 178 LYS A O 1
ATOM 1395 N N . LYS A 1 179 ? -7.961 53.406 8.875 1 57.81 179 LYS A N 1
ATOM 1396 C CA . LYS A 1 179 ? -7.805 54.781 8.453 1 57.81 179 LYS A CA 1
ATOM 1397 C C . LYS A 1 179 ? -8.922 55.656 9.016 1 57.81 179 LYS A C 1
ATOM 1399 O O . LYS A 1 179 ? -10.102 55.406 8.758 1 57.81 179 LYS A O 1
ATOM 1404 N N . GLU A 1 180 ? -8.773 56.5 10.031 1 45.22 180 GLU A N 1
ATOM 1405 C CA . GLU A 1 180 ? -9.469 57.781 10.203 1 45.22 180 GLU A CA 1
ATOM 1406 C C . GLU A 1 180 ? -9.094 58.75 9.102 1 45.22 180 GLU A C 1
ATOM 1408 O O . GLU A 1 180 ? -7.926 58.844 8.703 1 45.22 180 GLU A O 1
ATOM 1413 N N . MET B 1 1 ? -4.922 20.359 2.119 1 51.56 1 MET B N 1
ATOM 1414 C CA . MET B 1 1 ? -4.348 19.766 0.914 1 51.56 1 MET B CA 1
ATOM 1415 C C . MET B 1 1 ? -3.107 18.938 1.248 1 51.56 1 MET B C 1
ATOM 1417 O O . MET B 1 1 ? -2.895 17.875 0.678 1 51.56 1 MET B O 1
ATOM 1421 N N . ALA B 1 2 ? -2.518 19.25 2.428 1 64.44 2 ALA B N 1
ATOM 1422 C CA . ALA B 1 2 ? -1.259 18.609 2.791 1 64.44 2 ALA B CA 1
ATOM 1423 C C . ALA B 1 2 ? -1.504 17.219 3.373 1 64.44 2 ALA B C 1
ATOM 1425 O O . ALA B 1 2 ? -0.766 16.281 3.078 1 64.44 2 ALA B O 1
ATOM 1426 N N . ILE B 1 3 ? -2.715 17.016 3.844 1 72.06 3 ILE B N 1
ATOM 1427 C CA . ILE B 1 3 ? -2.969 15.75 4.52 1 72.06 3 ILE B CA 1
ATOM 1428 C C . ILE B 1 3 ? -3.268 14.664 3.486 1 72.06 3 ILE B C 1
ATOM 1430 O O . ILE B 1 3 ? -2.697 13.57 3.541 1 72.06 3 ILE B O 1
ATOM 1434 N N . LEU B 1 4 ? -4.109 15.016 2.492 1 80.5 4 LEU B N 1
ATOM 1435 C CA . LEU B 1 4 ? -4.453 14.031 1.468 1 80.5 4 LEU B CA 1
ATOM 1436 C C . LEU B 1 4 ? -3.209 13.57 0.718 1 80.5 4 LEU B C 1
ATOM 1438 O O . LEU B 1 4 ? -3.055 12.375 0.441 1 80.5 4 LEU B O 1
ATOM 1442 N N . GLN B 1 5 ? -2.398 14.508 0.528 1 84.81 5 GLN B N 1
ATOM 1443 C CA . GLN B 1 5 ? -1.162 14.195 -0.183 1 84.81 5 GLN B CA 1
ATOM 1444 C C . GLN B 1 5 ? -0.333 13.164 0.576 1 84.81 5 GLN B C 1
ATOM 1446 O O . GLN B 1 5 ? 0.234 12.25 -0.027 1 84.81 5 GLN B O 1
ATOM 1451 N N . ASN B 1 6 ? -0.348 13.289 1.829 1 86.38 6 ASN B N 1
ATOM 1452 C CA . ASN B 1 6 ? 0.444 12.375 2.645 1 86.38 6 ASN B CA 1
ATOM 1453 C C . ASN B 1 6 ? -0.194 10.984 2.715 1 86.38 6 ASN B C 1
ATOM 1455 O O . ASN B 1 6 ? 0.509 9.977 2.721 1 86.38 6 ASN B O 1
ATOM 1459 N N . VAL B 1 7 ? -1.435 10.969 2.717 1 90.69 7 VAL B N 1
ATOM 1460 C CA . VAL B 1 7 ? -2.143 9.695 2.689 1 90.69 7 VAL B CA 1
ATOM 1461 C C . VAL B 1 7 ? -1.881 8.984 1.364 1 90.69 7 VAL B C 1
ATOM 1463 O O . VAL B 1 7 ? -1.599 7.785 1.342 1 90.69 7 VAL B O 1
ATOM 1466 N N . LEU B 1 8 ? -1.917 9.766 0.329 1 94.56 8 LEU B N 1
ATOM 1467 C CA . LEU B 1 8 ? -1.755 9.188 -1 1 94.56 8 LEU B CA 1
ATOM 1468 C C . LEU B 1 8 ? -0.319 8.719 -1.219 1 94.56 8 LEU B C 1
ATOM 1470 O O . LEU B 1 8 ? -0.084 7.691 -1.858 1 94.56 8 LEU B O 1
ATOM 1474 N N . LEU B 1 9 ? 0.591 9.5 -0.681 1 93.94 9 LEU B N 1
ATOM 1475 C CA . LEU B 1 9 ? 1.986 9.07 -0.73 1 93.94 9 LEU B CA 1
ATOM 1476 C C . LEU B 1 9 ? 2.188 7.773 0.042 1 93.94 9 LEU B C 1
ATOM 1478 O O . LEU B 1 9 ? 2.871 6.863 -0.433 1 93.94 9 LEU B O 1
ATOM 1482 N N . GLY B 1 10 ? 1.63 7.668 1.215 1 94.25 10 GLY B N 1
ATOM 1483 C CA . GLY B 1 10 ? 1.657 6.418 1.962 1 94.25 10 GLY B CA 1
ATOM 1484 C C . GLY B 1 10 ? 1.028 5.262 1.212 1 94.25 10 GLY B C 1
ATOM 1485 O O . GLY B 1 10 ? 1.552 4.145 1.23 1 94.25 10 GLY B O 1
ATOM 1486 N N . PHE B 1 11 ? -0.074 5.555 0.551 1 96.12 11 PHE B N 1
ATOM 1487 C CA . PHE B 1 11 ? -0.773 4.547 -0.238 1 96.12 11 PHE B CA 1
ATOM 1488 C C . PHE B 1 11 ? 0.158 3.934 -1.276 1 96.12 11 PHE B C 1
ATOM 1490 O O . PHE B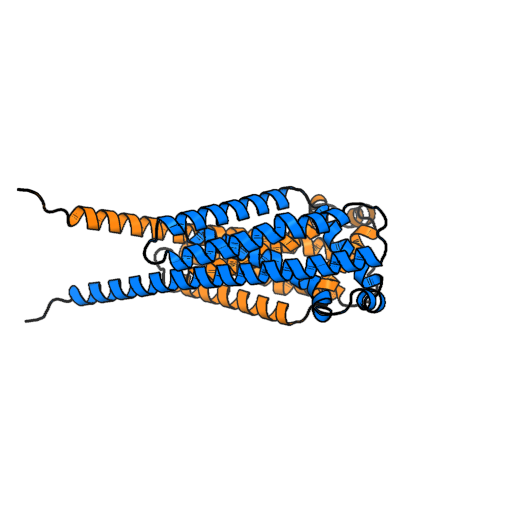 1 11 ? 0.236 2.709 -1.4 1 96.12 11 PHE B O 1
ATOM 1497 N N . LEU B 1 12 ? 0.863 4.77 -1.948 1 97.12 12 LEU B N 1
ATOM 1498 C CA . LEU B 1 12 ? 1.778 4.289 -2.977 1 97.12 12 LEU B CA 1
ATOM 1499 C C . LEU B 1 12 ? 2.908 3.471 -2.361 1 97.12 12 LEU B C 1
ATOM 1501 O O . LEU B 1 12 ? 3.264 2.41 -2.879 1 97.12 12 LEU B O 1
ATOM 1505 N N . ALA B 1 13 ? 3.418 3.955 -1.278 1 95.69 13 ALA B N 1
ATOM 1506 C CA . ALA B 1 13 ? 4.48 3.217 -0.602 1 95.69 13 ALA B CA 1
ATOM 1507 C C . ALA B 1 13 ? 3.992 1.844 -0.149 1 95.69 13 ALA B C 1
ATOM 1509 O O . ALA B 1 13 ? 4.707 0.847 -0.29 1 95.69 13 ALA B O 1
ATOM 1510 N N . GLY B 1 14 ? 2.816 1.831 0.401 1 95.94 14 GLY B N 1
ATOM 1511 C CA . GLY B 1 14 ? 2.252 0.555 0.813 1 95.94 14 GLY B CA 1
ATOM 1512 C C . GLY B 1 14 ? 2.041 -0.405 -0.342 1 95.94 14 GLY B C 1
ATOM 1513 O O . GLY B 1 14 ? 2.355 -1.592 -0.234 1 95.94 14 GLY B O 1
ATOM 1514 N N . HIS B 1 15 ? 1.515 0.147 -1.404 1 96.31 15 HIS B N 1
ATOM 1515 C CA . HIS B 1 15 ? 1.293 -0.62 -2.625 1 96.31 15 HIS B CA 1
ATOM 1516 C C . HIS B 1 15 ? 2.588 -1.259 -3.117 1 96.31 15 HIS B C 1
ATOM 1518 O O . HIS B 1 15 ? 2.629 -2.463 -3.381 1 96.31 15 HIS B O 1
ATOM 1524 N N . PHE B 1 16 ? 3.635 -0.542 -3.094 1 95.94 16 PHE B N 1
ATOM 1525 C CA . PHE B 1 16 ? 4.895 -1.043 -3.627 1 95.94 16 PHE B CA 1
ATOM 1526 C C . PHE B 1 16 ? 5.621 -1.892 -2.592 1 95.94 16 PHE B C 1
ATOM 1528 O O . PHE B 1 16 ? 6.434 -2.75 -2.943 1 95.94 16 PHE B O 1
ATOM 1535 N N . THR B 1 17 ? 5.324 -1.713 -1.373 1 95.44 17 THR B N 1
ATOM 1536 C CA . THR B 1 17 ? 5.938 -2.553 -0.35 1 95.44 17 THR B CA 1
ATOM 1537 C C . THR B 1 17 ? 5.414 -3.984 -0.44 1 95.44 17 THR B C 1
ATOM 1539 O O . THR B 1 17 ? 6.172 -4.941 -0.269 1 95.44 17 THR B O 1
ATOM 1542 N N . LEU B 1 18 ? 4.125 -4.09 -0.66 1 95.19 18 LEU B N 1
ATOM 1543 C CA . LEU B 1 18 ? 3.621 -5.445 -0.837 1 95.19 18 LEU B CA 1
ATOM 1544 C C . LEU B 1 18 ? 4.246 -6.105 -2.061 1 95.19 18 LEU B C 1
ATOM 1546 O O . LEU B 1 18 ? 4.582 -7.289 -2.029 1 95.19 18 LEU B O 1
ATOM 1550 N N . GLN B 1 19 ? 4.355 -5.316 -3.045 1 95.19 19 GLN B N 1
ATOM 1551 C CA . GLN B 1 19 ? 5.02 -5.844 -4.23 1 95.19 19 GLN B CA 1
ATOM 1552 C C . GLN B 1 19 ? 6.457 -6.254 -3.922 1 95.19 19 GLN B C 1
ATOM 1554 O O . GLN B 1 19 ? 6.918 -7.309 -4.367 1 95.19 19 GLN B O 1
ATOM 1559 N N . ALA B 1 20 ? 7.121 -5.484 -3.182 1 93.19 20 ALA B N 1
ATOM 1560 C CA . ALA B 1 20 ? 8.492 -5.766 -2.771 1 93.19 20 ALA B CA 1
ATOM 1561 C C . ALA B 1 20 ? 8.562 -7.043 -1.937 1 93.19 20 ALA B C 1
ATOM 1563 O O . ALA B 1 20 ? 9.547 -7.785 -2.01 1 93.19 20 ALA B O 1
ATOM 1564 N N . ARG B 1 21 ? 7.57 -7.203 -1.189 1 93.56 21 ARG B N 1
ATOM 1565 C CA . ARG B 1 21 ? 7.52 -8.406 -0.364 1 93.56 21 ARG B CA 1
ATOM 1566 C C . ARG B 1 21 ? 7.508 -9.664 -1.228 1 93.56 21 ARG B C 1
ATOM 1568 O O . ARG B 1 21 ? 8.258 -10.602 -0.971 1 93.56 21 ARG B O 1
ATOM 1575 N N . VAL B 1 22 ? 6.73 -9.617 -2.289 1 92.88 22 VAL B N 1
ATOM 1576 C CA . VAL B 1 22 ? 6.656 -10.75 -3.213 1 92.88 22 VAL B CA 1
ATOM 1577 C C . VAL B 1 22 ? 7.969 -10.875 -3.98 1 92.88 22 VAL B C 1
ATOM 1579 O O . VAL B 1 22 ? 8.461 -11.984 -4.207 1 92.88 22 VAL B O 1
ATOM 1582 N N . GLU B 1 23 ? 8.562 -9.766 -4.227 1 94.56 23 GLU B N 1
ATOM 1583 C CA . GLU B 1 23 ? 9.734 -9.719 -5.09 1 94.56 23 GLU B CA 1
ATOM 1584 C C . GLU B 1 23 ? 11.016 -9.922 -4.281 1 94.56 23 GLU B C 1
ATOM 1586 O O . GLU B 1 23 ? 12.109 -10.008 -4.852 1 94.56 23 GLU B O 1
ATOM 1591 N N . SER B 1 24 ? 10.906 -10.031 -3.02 1 90.06 24 SER B N 1
ATOM 1592 C CA . SER B 1 24 ? 12.078 -10.094 -2.152 1 90.06 24 SER B CA 1
ATOM 1593 C C . SER B 1 24 ? 12.922 -11.328 -2.445 1 90.06 24 SER B C 1
ATOM 1595 O O . SER B 1 24 ? 14.109 -11.367 -2.125 1 90.06 24 SER B O 1
ATOM 1597 N N . MET B 1 25 ? 12.344 -12.305 -3.027 1 86.19 25 MET B N 1
ATOM 1598 C CA . MET B 1 25 ? 13.078 -13.523 -3.379 1 86.19 25 MET B CA 1
ATOM 1599 C C . MET B 1 25 ? 14.203 -13.211 -4.359 1 86.19 25 MET B C 1
ATOM 1601 O O . MET B 1 25 ? 15.195 -13.938 -4.422 1 86.19 25 MET B O 1
ATOM 1605 N N . TRP B 1 26 ? 14.039 -12.078 -5.051 1 88.94 26 TRP B N 1
ATOM 1606 C CA . TRP B 1 26 ? 15.016 -11.719 -6.078 1 88.94 26 TRP B CA 1
ATOM 1607 C C . TRP B 1 26 ? 16.141 -10.875 -5.488 1 88.94 26 TRP B C 1
ATOM 1609 O O . TRP B 1 26 ? 17.172 -10.688 -6.121 1 88.94 26 TRP B O 1
ATOM 1619 N N . TRP B 1 27 ? 15.914 -10.414 -4.312 1 85.94 27 TRP B N 1
ATOM 1620 C CA . TRP B 1 27 ? 16.859 -9.445 -3.77 1 85.94 27 TRP B CA 1
ATOM 1621 C C . TRP B 1 27 ? 18.172 -10.109 -3.383 1 85.94 27 TRP B C 1
ATOM 1623 O O . TRP B 1 27 ? 19.234 -9.484 -3.418 1 85.94 27 TRP B O 1
ATOM 1633 N N . SER B 1 28 ? 18.125 -11.383 -3.016 1 83.5 28 SER B N 1
ATOM 1634 C CA . SER B 1 28 ? 19.344 -12.109 -2.672 1 83.5 28 SER B CA 1
ATOM 1635 C C . SER B 1 28 ? 20.234 -12.297 -3.893 1 83.5 28 SER B C 1
ATOM 1637 O O . SER B 1 28 ? 21.406 -12.641 -3.758 1 83.5 28 SER B O 1
ATOM 1639 N N . HIS B 1 29 ? 19.703 -12.023 -5.027 1 84.06 29 HIS B N 1
ATOM 1640 C CA . HIS B 1 29 ? 20.453 -12.219 -6.262 1 84.06 29 HIS B CA 1
ATOM 1641 C C . HIS B 1 29 ? 20.969 -10.891 -6.805 1 84.06 29 HIS B C 1
ATOM 1643 O O . HIS B 1 29 ? 21.516 -10.836 -7.906 1 84.06 29 HIS B O 1
ATOM 1649 N N . PHE B 1 30 ? 20.734 -9.898 -6.039 1 81.69 30 PHE B N 1
ATOM 1650 C CA . PHE B 1 30 ? 21.203 -8.602 -6.504 1 81.69 30 PHE B CA 1
ATOM 1651 C C . PHE B 1 30 ? 22.703 -8.625 -6.754 1 81.69 30 PHE B C 1
ATOM 1653 O O . PHE B 1 30 ? 23.469 -9.078 -5.906 1 81.69 30 PHE B O 1
ATOM 1660 N N . GLY B 1 31 ? 23.125 -8.234 -7.926 1 78.06 31 GLY B N 1
ATOM 1661 C CA . GLY B 1 31 ? 24.531 -8.195 -8.281 1 78.06 31 GLY B CA 1
ATOM 1662 C C . GLY B 1 31 ? 25.016 -9.469 -8.953 1 78.06 31 GLY B C 1
ATOM 1663 O O . GLY B 1 31 ? 26.156 -9.555 -9.391 1 78.06 31 GLY B O 1
ATOM 1664 N N . SER B 1 32 ? 24.188 -10.5 -8.977 1 81.19 32 SER B N 1
ATOM 1665 C CA . SER B 1 32 ? 24.594 -11.758 -9.602 1 81.19 32 SER B CA 1
ATOM 1666 C C . SER B 1 32 ? 24.578 -11.648 -11.125 1 81.19 32 SER B C 1
ATOM 1668 O O . SER B 1 32 ? 23.875 -10.805 -11.688 1 81.19 32 SER B O 1
ATOM 1670 N N . ASP B 1 33 ? 25.406 -12.531 -11.68 1 79.5 33 ASP B N 1
ATOM 1671 C CA . ASP B 1 33 ? 25.422 -12.633 -13.133 1 79.5 33 ASP B CA 1
ATOM 1672 C C . ASP B 1 33 ? 24.141 -13.297 -13.656 1 79.5 33 ASP B C 1
ATOM 1674 O O . ASP B 1 33 ? 23.641 -14.234 -13.039 1 79.5 33 ASP B O 1
ATOM 1678 N N . LEU B 1 34 ? 23.609 -12.75 -14.68 1 76.06 34 LEU B N 1
ATOM 1679 C CA . LEU B 1 34 ? 22.359 -13.234 -15.25 1 76.06 34 LEU B CA 1
ATOM 1680 C C . LEU B 1 34 ? 22.453 -14.711 -15.609 1 76.06 34 LEU B C 1
ATOM 1682 O O . LEU B 1 34 ? 21.5 -15.461 -15.438 1 76.06 34 LEU B O 1
ATOM 1686 N N . SER B 1 35 ? 23.562 -15.078 -16.172 1 75.81 35 SER B N 1
ATOM 1687 C CA . SER B 1 35 ? 23.766 -16.484 -16.547 1 75.81 35 SER B CA 1
ATOM 1688 C C . SER B 1 35 ? 23.703 -17.391 -15.312 1 75.81 35 SER B C 1
ATOM 1690 O O . SER B 1 35 ? 23.141 -18.484 -15.375 1 75.81 35 SER B O 1
ATOM 1692 N N . ALA B 1 36 ? 24.094 -16.828 -14.172 1 77.75 36 ALA B N 1
ATOM 1693 C CA . ALA B 1 36 ? 24.062 -17.578 -12.93 1 77.75 36 ALA B CA 1
ATOM 1694 C C . ALA B 1 36 ? 22.656 -17.625 -12.336 1 77.75 36 ALA B C 1
ATOM 1696 O O . ALA B 1 36 ? 22.281 -18.594 -11.68 1 77.75 36 ALA B O 1
ATOM 1697 N N . LEU B 1 37 ? 21.938 -16.609 -12.688 1 82.06 37 LEU B N 1
ATOM 1698 C CA . LEU B 1 37 ? 20.594 -16.5 -12.133 1 82.06 37 LEU B CA 1
ATOM 1699 C C . LE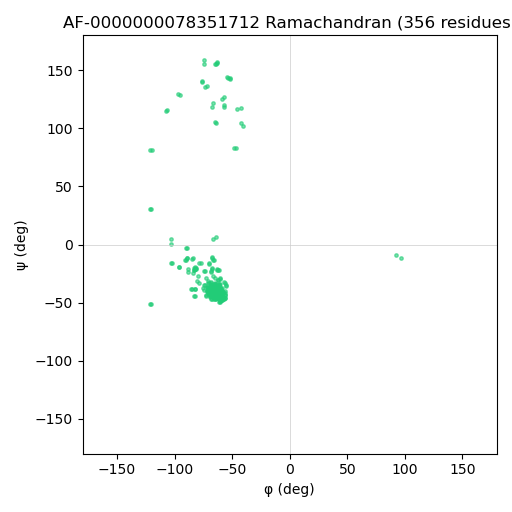U B 1 37 ? 19.688 -17.594 -12.688 1 82.06 37 LEU B C 1
ATOM 1701 O O . LEU B 1 37 ? 18.891 -18.188 -11.961 1 82.06 37 LEU B O 1
ATOM 1705 N N . LYS B 1 38 ? 19.875 -17.922 -13.891 1 80.06 38 LYS B N 1
ATOM 1706 C CA . LYS B 1 38 ? 19.078 -18.953 -14.531 1 80.06 38 LYS B CA 1
ATOM 1707 C C . LYS B 1 38 ? 19.281 -20.312 -13.852 1 80.06 38 LYS B C 1
ATOM 1709 O O . LYS B 1 38 ? 18.328 -21.078 -13.672 1 80.06 38 LYS B O 1
ATOM 1714 N N . SER B 1 39 ? 20.484 -20.484 -13.492 1 81.25 39 SER B N 1
ATOM 1715 C CA . SER B 1 39 ? 20.812 -21.781 -12.883 1 81.25 39 SER B CA 1
ATOM 1716 C C . SER B 1 39 ? 20.422 -21.797 -11.406 1 81.25 39 SER B C 1
ATOM 1718 O O . SER B 1 39 ? 20.156 -22.859 -10.852 1 81.25 39 SER B O 1
ATOM 1720 N N . ARG B 1 40 ? 20.281 -20.641 -10.859 1 83.56 40 ARG B N 1
ATOM 1721 C CA . ARG B 1 40 ? 20.094 -20.578 -9.414 1 83.56 40 ARG B CA 1
ATOM 1722 C C . ARG B 1 40 ? 18.609 -20.484 -9.055 1 83.56 40 ARG B C 1
ATOM 1724 O O . ARG B 1 40 ? 18.219 -20.828 -7.938 1 83.56 40 ARG B O 1
ATOM 1731 N N . VAL B 1 41 ? 17.797 -20.078 -10.047 1 85.44 41 VAL B N 1
ATOM 1732 C CA . VAL B 1 41 ? 16.375 -19.891 -9.742 1 85.44 41 VAL B CA 1
ATOM 1733 C C . VAL B 1 41 ? 15.562 -21.016 -10.383 1 85.44 41 VAL B C 1
ATOM 1735 O O . VAL B 1 41 ? 15.477 -21.094 -11.609 1 85.44 41 VAL B O 1
ATOM 1738 N N . PRO B 1 42 ? 14.984 -21.781 -9.562 1 87.12 42 PRO B N 1
ATOM 1739 C CA . PRO B 1 42 ? 14.18 -22.891 -10.094 1 87.12 42 PRO B CA 1
ATOM 1740 C C . PRO B 1 42 ? 12.984 -22.406 -10.914 1 87.12 42 PRO B C 1
ATOM 1742 O O . PRO B 1 42 ? 12.516 -21.281 -10.719 1 87.12 42 PRO B O 1
ATOM 1745 N N . SER B 1 43 ? 12.484 -23.281 -11.82 1 89.5 43 SER B N 1
ATOM 1746 C CA . SER B 1 43 ? 11.367 -22.969 -12.703 1 89.5 43 SER B CA 1
ATOM 1747 C C . SER B 1 43 ? 10.094 -22.688 -11.906 1 89.5 43 SER B C 1
ATOM 1749 O O . SER B 1 43 ? 9.297 -21.828 -12.289 1 89.5 43 SER B O 1
ATOM 1751 N N . SER B 1 44 ? 9.992 -23.312 -10.789 1 86.75 44 SER B N 1
ATOM 1752 C CA . SER B 1 44 ? 8.805 -23.141 -9.961 1 86.75 44 SER B CA 1
ATOM 1753 C C . SER B 1 44 ? 8.719 -21.719 -9.414 1 86.75 44 SER B C 1
ATOM 1755 O O . SER B 1 44 ? 7.637 -21.125 -9.391 1 86.75 44 SER B O 1
ATOM 1757 N N . VAL B 1 45 ? 9.852 -21.219 -9.078 1 86.62 45 VAL B N 1
ATOM 1758 C CA . VAL B 1 45 ? 9.906 -19.859 -8.531 1 86.62 45 VAL B CA 1
ATOM 1759 C C . VAL B 1 45 ? 9.633 -18.844 -9.641 1 86.62 45 VAL B C 1
ATOM 1761 O O . VAL B 1 45 ? 8.883 -17.891 -9.438 1 86.62 45 VAL B O 1
ATOM 1764 N N . ARG B 1 46 ? 10.141 -19.047 -10.812 1 90.88 46 ARG B N 1
ATOM 1765 C CA . ARG B 1 46 ? 9.938 -18.141 -11.93 1 90.88 46 ARG B CA 1
ATOM 1766 C C . ARG B 1 46 ? 8.469 -18.109 -12.344 1 90.88 46 ARG B C 1
ATOM 1768 O O . ARG B 1 46 ? 7.91 -17.031 -12.578 1 90.88 46 ARG B O 1
ATOM 1775 N N . PHE B 1 47 ? 7.891 -19.219 -12.312 1 87.88 47 PHE B N 1
ATOM 1776 C CA . PHE B 1 47 ? 6.492 -19.297 -12.719 1 87.88 47 PHE B CA 1
ATOM 1777 C C . PHE B 1 47 ? 5.586 -18.641 -11.68 1 87.88 47 PHE B C 1
ATOM 1779 O O . PHE B 1 47 ? 4.625 -17.953 -12.031 1 87.88 47 PHE B O 1
ATOM 1786 N N . THR B 1 48 ? 5.977 -18.844 -10.469 1 88.81 48 THR B N 1
ATOM 1787 C CA . THR B 1 48 ? 5.207 -18.219 -9.398 1 88.81 48 THR B CA 1
ATOM 1788 C C . THR B 1 48 ? 5.312 -16.703 -9.477 1 88.81 48 THR B C 1
ATOM 1790 O O . THR B 1 48 ? 4.309 -16 -9.344 1 88.81 48 THR B O 1
ATOM 1793 N N . ALA B 1 49 ? 6.453 -16.297 -9.742 1 91.25 49 ALA B N 1
ATOM 1794 C CA . ALA B 1 49 ? 6.676 -14.859 -9.852 1 91.25 49 ALA B CA 1
ATOM 1795 C C . ALA B 1 49 ? 5.93 -14.281 -11.055 1 91.25 49 ALA B C 1
ATOM 1797 O O . ALA B 1 49 ? 5.312 -13.219 -10.953 1 91.25 49 ALA B O 1
ATOM 1798 N N . GLU B 1 50 ? 5.992 -14.953 -12.086 1 91.81 50 GLU B N 1
ATOM 1799 C CA . GLU B 1 50 ? 5.293 -14.516 -13.289 1 91.81 50 GLU B CA 1
ATOM 1800 C C . GLU B 1 50 ? 3.783 -14.5 -13.078 1 91.81 50 GLU B C 1
ATOM 1802 O O . GLU B 1 50 ? 3.096 -13.594 -13.555 1 91.81 50 GLU B O 1
ATOM 1807 N N . SER B 1 51 ? 3.346 -15.523 -12.398 1 89.56 51 SER B N 1
ATOM 1808 C CA . SER B 1 51 ? 1.911 -15.625 -12.148 1 89.56 51 SER B CA 1
ATOM 1809 C C . SER B 1 51 ? 1.41 -14.438 -11.328 1 89.56 51 SER B C 1
ATOM 1811 O O . SER B 1 51 ? 0.284 -13.969 -11.523 1 89.56 51 SER B O 1
ATOM 1813 N N . PHE B 1 52 ? 2.232 -13.953 -10.445 1 92.06 52 PHE B N 1
ATOM 1814 C CA . PHE B 1 52 ? 1.896 -12.773 -9.656 1 92.06 52 PHE B CA 1
ATOM 1815 C C . PHE B 1 52 ? 1.627 -11.578 -10.57 1 92.06 52 PHE B C 1
ATOM 1817 O O . PHE B 1 52 ? 0.59 -10.922 -10.445 1 92.06 52 PHE B O 1
ATOM 1824 N N . TYR B 1 53 ? 2.445 -11.352 -11.461 1 93 53 TYR B N 1
ATOM 1825 C CA . TYR B 1 53 ? 2.287 -10.211 -12.359 1 93 53 TYR B CA 1
ATOM 1826 C C . TYR B 1 53 ? 1.093 -10.398 -13.281 1 93 53 TYR B C 1
ATOM 1828 O O . TYR B 1 53 ? 0.369 -9.445 -13.578 1 93 53 TYR B O 1
ATOM 1836 N N . ARG B 1 54 ? 0.904 -11.594 -13.734 1 91.12 54 ARG B N 1
ATOM 1837 C CA . ARG B 1 54 ? -0.251 -11.859 -14.586 1 91.12 54 ARG B CA 1
ATOM 1838 C C . ARG B 1 54 ? -1.554 -11.562 -13.852 1 91.12 54 ARG B C 1
ATOM 1840 O O . ARG B 1 54 ? -2.477 -10.977 -14.422 1 91.12 54 ARG B O 1
ATOM 1847 N N . GLN B 1 55 ? -1.572 -11.938 -12.625 1 90.12 55 GLN B N 1
ATOM 1848 C CA . GLN B 1 55 ? -2.756 -11.656 -11.82 1 90.12 55 GLN B CA 1
ATOM 1849 C C . GLN B 1 55 ? -2.986 -10.156 -11.68 1 90.12 55 GLN B C 1
ATOM 1851 O O . GLN B 1 55 ? -4.125 -9.688 -11.766 1 90.12 55 GLN B O 1
ATOM 1856 N N . LEU B 1 56 ? -1.936 -9.438 -11.516 1 92.38 56 LEU B N 1
ATOM 1857 C CA . LEU B 1 56 ? -2.037 -7.984 -11.383 1 92.38 56 LEU B CA 1
ATOM 1858 C C . LEU B 1 56 ? -2.559 -7.359 -12.68 1 92.38 56 LEU B C 1
ATOM 1860 O O . LEU B 1 56 ? -3.367 -6.43 -12.641 1 92.38 56 LEU B O 1
ATOM 1864 N N . LEU B 1 57 ? -2.148 -7.941 -13.727 1 91.75 57 LEU B N 1
ATOM 1865 C CA . LEU B 1 57 ? -2.469 -7.367 -15.031 1 91.75 57 LEU B CA 1
ATOM 1866 C C . LEU B 1 57 ? -3.869 -7.777 -15.477 1 91.75 57 LEU B C 1
ATOM 1868 O O . LEU B 1 57 ? -4.484 -7.105 -16.297 1 91.75 57 LEU B O 1
ATOM 1872 N N . GLU B 1 58 ? -4.398 -8.812 -14.945 1 89.38 58 GLU B N 1
ATOM 1873 C CA . GLU B 1 58 ? -5.73 -9.297 -15.297 1 89.38 58 GLU B CA 1
ATOM 1874 C C . GLU B 1 58 ? -6.805 -8.648 -14.43 1 89.38 58 GLU B C 1
ATOM 1876 O O . GLU B 1 58 ? -7.996 -8.789 -14.703 1 89.38 58 GLU B O 1
ATOM 1881 N N . ALA B 1 59 ? -6.352 -7.988 -13.414 1 91.94 59 ALA B N 1
ATOM 1882 C CA . ALA B 1 59 ? -7.301 -7.301 -12.547 1 91.94 59 ALA B CA 1
ATOM 1883 C C . ALA B 1 59 ? -8.031 -6.188 -13.297 1 91.94 59 ALA B C 1
ATOM 1885 O O . ALA B 1 59 ? -7.527 -5.68 -14.305 1 91.94 59 ALA B O 1
ATOM 1886 N N . PRO B 1 60 ? -9.227 -5.816 -12.836 1 91.94 60 PRO B N 1
ATOM 1887 C CA . PRO B 1 60 ? -9.953 -4.719 -13.477 1 91.94 60 PRO B CA 1
ATOM 1888 C C . PRO B 1 60 ? -9.102 -3.455 -13.617 1 91.94 60 PRO B C 1
ATOM 1890 O O . PRO B 1 60 ? -8.32 -3.131 -12.719 1 91.94 60 PRO B O 1
ATOM 1893 N N . PRO B 1 61 ? -9.297 -2.799 -14.719 1 92.25 61 PRO B N 1
ATOM 1894 C CA . PRO B 1 61 ? -8.453 -1.629 -14.984 1 92.25 61 PRO B CA 1
ATOM 1895 C C . PRO B 1 61 ? -8.695 -0.494 -13.992 1 92.25 61 PRO B C 1
ATOM 1897 O O . PRO B 1 61 ? -7.906 0.454 -13.93 1 92.25 61 PRO B O 1
ATOM 1900 N N . ASN B 1 62 ? -9.797 -0.608 -13.219 1 91.88 62 ASN B N 1
ATOM 1901 C CA . ASN B 1 62 ? -10.086 0.418 -12.227 1 91.88 62 ASN B CA 1
ATOM 1902 C C . ASN B 1 62 ? -8.93 0.598 -11.25 1 91.88 62 ASN B C 1
ATOM 1904 O O . ASN B 1 62 ? -8.695 1.701 -10.75 1 91.88 62 ASN B O 1
ATOM 1908 N N . PHE B 1 63 ? -8.242 -0.436 -10.977 1 93.25 63 PHE B N 1
ATOM 1909 C CA . PHE B 1 63 ? -7.102 -0.347 -10.07 1 93.25 63 PHE B CA 1
ATOM 1910 C C . PHE B 1 63 ? -5.98 0.481 -10.688 1 93.25 63 PHE B C 1
ATOM 1912 O O . PHE B 1 63 ? -5.352 1.292 -10 1 93.25 63 PHE B O 1
ATOM 1919 N N . ASP B 1 64 ? -5.781 0.357 -11.992 1 92.19 64 ASP B N 1
ATOM 1920 C CA . ASP B 1 64 ? -4.773 1.142 -12.695 1 92.19 64 ASP B CA 1
ATOM 1921 C C . ASP B 1 64 ? -5.176 2.613 -12.766 1 92.19 64 ASP B C 1
ATOM 1923 O O . ASP B 1 64 ? -4.344 3.5 -12.555 1 92.19 64 ASP B O 1
ATOM 1927 N N . TYR B 1 65 ? -6.414 2.834 -13.008 1 93.94 65 TYR B N 1
ATOM 1928 C CA . TYR B 1 65 ? -6.902 4.207 -13.062 1 93.94 65 TYR B CA 1
ATOM 1929 C C . TYR B 1 65 ? -6.754 4.891 -11.711 1 93.94 65 TYR B C 1
ATOM 1931 O O . TYR B 1 65 ? -6.383 6.066 -11.633 1 93.94 65 TYR B O 1
ATOM 1939 N N . ALA B 1 66 ? -7.066 4.129 -10.711 1 92.69 66 ALA B N 1
ATOM 1940 C CA . ALA B 1 66 ? -6.926 4.672 -9.359 1 92.69 66 ALA B CA 1
ATOM 1941 C C . ALA B 1 66 ? -5.469 5.031 -9.07 1 92.69 66 ALA B C 1
ATOM 1943 O O . ALA B 1 66 ? -5.188 6.098 -8.516 1 92.69 66 ALA B O 1
ATOM 1944 N N . LEU B 1 67 ? -4.574 4.191 -9.453 1 94.38 67 LEU B N 1
ATOM 1945 C CA . LEU B 1 67 ? -3.158 4.438 -9.211 1 94.38 67 LEU B CA 1
ATOM 1946 C C . LEU B 1 67 ? -2.68 5.66 -9.984 1 94.38 67 LEU B C 1
ATOM 1948 O O . LEU B 1 67 ? -1.918 6.477 -9.461 1 94.38 67 LEU B O 1
ATOM 1952 N N . ILE B 1 68 ? -3.17 5.801 -11.18 1 94.31 68 ILE B N 1
ATOM 1953 C CA . ILE B 1 68 ? -2.816 6.953 -12 1 94.31 68 ILE B CA 1
ATOM 1954 C C . ILE B 1 68 ? -3.359 8.227 -11.359 1 94.31 68 ILE B C 1
ATOM 1956 O O . ILE B 1 68 ? -2.641 9.219 -11.234 1 94.31 68 ILE B O 1
ATOM 1960 N N . ALA B 1 69 ? -4.582 8.148 -10.977 1 94.5 69 ALA B N 1
ATOM 1961 C CA . ALA B 1 69 ? -5.207 9.312 -10.336 1 94.5 69 ALA B CA 1
ATOM 1962 C C . ALA B 1 69 ? -4.453 9.719 -9.078 1 94.5 69 ALA B C 1
ATOM 1964 O O . ALA B 1 69 ? -4.219 10.906 -8.836 1 94.5 69 ALA B O 1
ATOM 1965 N N . ILE B 1 70 ? -4.098 8.719 -8.297 1 95.31 70 ILE B N 1
ATOM 1966 C CA . ILE B 1 70 ? -3.363 8.969 -7.059 1 95.31 70 ILE B CA 1
ATOM 1967 C C . ILE B 1 70 ? -2.006 9.586 -7.379 1 95.31 70 ILE B C 1
ATOM 1969 O O . ILE B 1 70 ? -1.606 10.578 -6.766 1 95.31 70 ILE B O 1
ATOM 1973 N N . THR B 1 71 ? -1.342 9.047 -8.359 1 95.5 71 THR B N 1
ATOM 1974 C CA . THR B 1 71 ? -0.022 9.531 -8.742 1 95.5 71 THR B CA 1
ATOM 1975 C C . THR B 1 71 ? -0.102 10.977 -9.242 1 95.5 71 THR B C 1
ATOM 1977 O O . THR B 1 71 ? 0.702 11.82 -8.844 1 95.5 71 THR B O 1
ATOM 1980 N N . VAL B 1 72 ? -1.079 11.266 -10.031 1 94.62 72 VAL B N 1
ATOM 1981 C CA . VAL B 1 72 ? -1.257 12.602 -10.586 1 94.62 72 VAL B CA 1
ATOM 1982 C C . VAL B 1 72 ? -1.581 13.586 -9.461 1 94.62 72 VAL B C 1
ATOM 1984 O O . VAL B 1 72 ? -1.052 14.703 -9.43 1 94.62 72 VAL B O 1
ATOM 1987 N N . THR B 1 73 ? -2.41 13.164 -8.57 1 93.94 73 THR B N 1
ATOM 1988 C CA . THR B 1 73 ? -2.785 14.023 -7.453 1 93.94 73 THR B CA 1
ATOM 1989 C C . THR B 1 73 ? -1.567 14.359 -6.598 1 93.94 73 THR B C 1
ATOM 1991 O O . THR B 1 73 ? -1.367 15.516 -6.215 1 93.94 73 THR B O 1
ATOM 1994 N N . VAL B 1 74 ? -0.766 13.344 -6.297 1 94.12 74 VAL B N 1
ATOM 1995 C CA . VAL B 1 74 ? 0.442 13.578 -5.512 1 94.12 74 VAL B CA 1
ATOM 1996 C C . VAL B 1 74 ? 1.376 14.516 -6.27 1 94.12 74 VAL B C 1
ATOM 1998 O O . VAL B 1 74 ? 1.925 15.453 -5.688 1 94.12 74 VAL B O 1
ATOM 2001 N N . PHE B 1 75 ? 1.501 14.289 -7.57 1 94.5 75 PHE B N 1
ATOM 2002 C CA . PHE B 1 75 ? 2.35 15.109 -8.422 1 94.5 75 PHE B CA 1
ATOM 2003 C C . PHE B 1 75 ? 1.917 16.578 -8.367 1 94.5 75 PHE B C 1
ATOM 2005 O O . PHE B 1 75 ? 2.74 17.453 -8.133 1 94.5 75 PHE B O 1
ATOM 2012 N N . LEU B 1 76 ? 0.688 16.844 -8.469 1 93.25 76 LEU B N 1
ATOM 2013 C CA . LEU B 1 76 ? 0.144 18.203 -8.453 1 93.25 76 LEU B CA 1
ATOM 2014 C C . LEU B 1 76 ? 0.308 18.844 -7.078 1 93.25 76 LEU B C 1
ATOM 2016 O O . LEU B 1 76 ? 0.619 20.031 -6.973 1 93.25 76 LEU B O 1
ATOM 2020 N N . SER B 1 77 ? 0.128 18.047 -6.109 1 90.94 77 SER B N 1
ATOM 2021 C CA . SER B 1 77 ? 0.268 18.547 -4.742 1 90.94 77 SER B CA 1
ATOM 2022 C C . SER B 1 77 ? 1.706 18.969 -4.453 1 90.94 77 SER B C 1
ATOM 2024 O O . SER B 1 77 ? 1.942 19.953 -3.75 1 90.94 77 SER B O 1
ATOM 2026 N N . LEU B 1 78 ? 2.605 18.203 -4.926 1 91.38 78 LEU B N 1
ATOM 2027 C CA . LEU B 1 78 ? 4.008 18.516 -4.699 1 91.38 78 LEU B CA 1
ATOM 2028 C C . LEU B 1 78 ? 4.398 19.797 -5.438 1 91.38 78 LEU B C 1
ATOM 2030 O O . LEU B 1 78 ? 5.172 20.609 -4.922 1 91.38 78 LEU B O 1
ATOM 2034 N N . ILE B 1 79 ? 3.861 19.969 -6.672 1 91.88 79 ILE B N 1
ATOM 2035 C CA . ILE B 1 79 ? 4.082 21.203 -7.406 1 91.88 79 ILE B CA 1
ATOM 2036 C C . ILE B 1 79 ? 3.512 22.375 -6.613 1 91.88 79 ILE B C 1
ATOM 2038 O O . ILE B 1 79 ? 4.152 23.422 -6.492 1 91.88 79 ILE B O 1
ATOM 2042 N N . GLY B 1 80 ? 2.361 22.219 -6.094 1 88.12 80 GLY B N 1
ATOM 2043 C CA . GLY B 1 80 ? 1.75 23.234 -5.262 1 88.12 80 GLY B CA 1
ATOM 2044 C C . GLY B 1 80 ? 2.574 23.578 -4.035 1 88.12 80 GLY B C 1
ATOM 2045 O O . GLY B 1 80 ? 2.633 24.75 -3.621 1 88.12 80 GLY B O 1
ATOM 2046 N N . GLY B 1 81 ? 3.201 22.547 -3.451 1 84.06 81 GLY B N 1
ATOM 2047 C CA . GLY B 1 81 ? 4.062 22.781 -2.305 1 84.06 81 GLY B CA 1
ATOM 2048 C C . GLY B 1 81 ? 5.254 23.672 -2.623 1 84.06 81 GLY B C 1
ATOM 2049 O O . GLY B 1 81 ? 5.672 24.484 -1.793 1 84.06 81 GLY B O 1
ATOM 2050 N N . ILE B 1 82 ? 5.777 23.516 -3.771 1 87.88 82 ILE B N 1
ATOM 2051 C CA . ILE B 1 82 ? 6.906 24.344 -4.203 1 87.88 82 ILE B CA 1
ATOM 2052 C C . ILE B 1 82 ? 6.48 25.797 -4.305 1 87.88 82 ILE B C 1
ATOM 2054 O O . ILE B 1 82 ? 7.234 26.703 -3.926 1 87.88 82 ILE B O 1
ATOM 2058 N N . VAL B 1 83 ? 5.301 26.109 -4.676 1 88.31 83 VAL B N 1
ATOM 2059 C CA . VAL B 1 83 ? 4.809 27.453 -4.918 1 88.31 83 VAL B CA 1
ATOM 2060 C C . VAL B 1 83 ? 4.336 28.078 -3.607 1 88.31 83 VAL B C 1
ATOM 2062 O O . VAL B 1 83 ? 4.621 29.25 -3.328 1 88.31 83 VAL B O 1
ATOM 2065 N N . LYS B 1 84 ? 3.74 27.406 -2.75 1 82.5 84 LYS B N 1
ATOM 2066 C CA . LYS B 1 84 ? 3.059 27.953 -1.576 1 82.5 84 LYS B CA 1
ATOM 2067 C C . LYS B 1 84 ? 4.016 28.078 -0.396 1 82.5 84 LYS B C 1
ATOM 2069 O O . LYS B 1 84 ? 3.756 28.844 0.54 1 82.5 84 LYS B O 1
ATOM 2074 N N . ARG B 1 85 ? 5.145 27.266 -0.472 1 80.75 85 ARG B N 1
ATOM 2075 C CA . ARG B 1 85 ? 6.062 27.297 0.665 1 80.75 85 ARG B CA 1
ATOM 2076 C C . ARG B 1 85 ? 7.461 27.719 0.228 1 80.75 85 ARG B C 1
ATOM 2078 O O . ARG B 1 85 ? 8.383 26.891 0.217 1 80.75 85 ARG B O 1
ATOM 2085 N N . PRO B 1 86 ? 7.574 28.969 0.118 1 83.88 86 PRO B N 1
ATOM 2086 C CA . PRO B 1 86 ? 8.883 29.422 -0.355 1 83.88 86 PRO B CA 1
ATOM 2087 C C . PRO B 1 86 ? 9.992 29.188 0.668 1 83.88 86 PRO B C 1
ATOM 2089 O O . PRO B 1 86 ? 11.156 29.016 0.295 1 83.88 86 PRO B O 1
ATOM 2092 N N . GLU B 1 87 ? 9.734 29.062 1.896 1 82.62 87 GLU B N 1
ATOM 2093 C CA . GLU B 1 87 ? 10.742 28.891 2.934 1 82.62 87 GLU B CA 1
ATOM 2094 C C . GLU B 1 87 ? 11.328 27.484 2.898 1 82.62 87 GLU B C 1
ATOM 2096 O O . GLU B 1 87 ? 12.453 27.266 3.34 1 82.62 87 GLU B O 1
ATOM 2101 N N . LYS B 1 88 ? 10.617 26.672 2.371 1 87.38 88 LYS B N 1
ATOM 2102 C CA . LYS B 1 88 ? 11.039 25.281 2.291 1 87.38 88 LYS B CA 1
ATOM 2103 C C . LYS B 1 88 ? 11.117 24.812 0.84 1 87.38 88 LYS B C 1
ATOM 2105 O O . LYS B 1 88 ? 10.844 23.641 0.543 1 87.38 88 LYS B O 1
ATOM 2110 N N . ARG B 1 89 ? 11.398 25.656 -0.008 1 89.19 89 ARG B N 1
ATOM 2111 C CA . ARG B 1 89 ? 11.375 25.375 -1.441 1 89.19 89 ARG B CA 1
ATOM 2112 C C . ARG B 1 89 ? 12.352 24.266 -1.805 1 89.19 89 ARG B C 1
ATOM 2114 O O . ARG B 1 89 ? 12.039 23.391 -2.625 1 89.19 89 ARG B O 1
ATOM 2121 N N . PHE B 1 90 ? 13.492 24.312 -1.162 1 90.38 90 PHE B N 1
ATOM 2122 C CA . PHE B 1 90 ? 14.5 23.297 -1.474 1 90.38 90 PHE B CA 1
ATOM 2123 C C . PHE B 1 90 ? 13.969 21.906 -1.174 1 90.38 90 PHE B C 1
ATOM 2125 O O . PHE B 1 90 ? 14.039 21.016 -2.023 1 90.38 90 PHE B O 1
ATOM 2132 N N . LEU B 1 91 ? 13.406 21.656 -0.055 1 90.81 91 LEU B N 1
ATOM 2133 C CA . LEU B 1 91 ? 12.883 20.359 0.34 1 90.81 91 LEU B CA 1
ATOM 2134 C C . LEU B 1 91 ? 11.703 19.953 -0.543 1 90.81 91 LEU B C 1
ATOM 2136 O O . LEU B 1 91 ? 11.555 18.781 -0.884 1 90.81 91 LEU B O 1
ATOM 2140 N N . SER B 1 92 ? 10.977 20.922 -0.928 1 91.25 92 SER B N 1
ATOM 2141 C CA . SER B 1 92 ? 9.852 20.656 -1.821 1 91.25 92 SER B CA 1
ATOM 2142 C C . SER B 1 92 ? 10.336 20.188 -3.191 1 91.25 92 SER B C 1
ATOM 2144 O O . SER B 1 92 ? 9.75 19.297 -3.791 1 91.25 92 SER B O 1
ATOM 2146 N N . ILE B 1 93 ? 11.359 20.828 -3.604 1 94.62 93 ILE B N 1
ATOM 2147 C CA . ILE B 1 93 ? 11.914 20.469 -4.898 1 94.62 93 ILE B CA 1
ATOM 2148 C C . ILE B 1 93 ? 12.516 19.062 -4.82 1 94.62 93 ILE B C 1
ATOM 2150 O O . ILE B 1 93 ? 12.336 18.25 -5.738 1 94.62 93 ILE B O 1
ATOM 2154 N N . VAL B 1 94 ? 13.195 18.734 -3.744 1 94.75 94 VAL B N 1
ATOM 2155 C CA . VAL B 1 94 ? 13.766 17.406 -3.561 1 94.75 94 VAL B CA 1
ATOM 2156 C C . VAL B 1 94 ? 12.656 16.344 -3.584 1 94.75 94 VAL B C 1
ATOM 2158 O O . VAL B 1 94 ? 12.781 15.32 -4.254 1 94.75 94 VAL B O 1
ATOM 2161 N N . SER B 1 95 ? 11.578 16.656 -2.891 1 94.19 95 SER B N 1
ATOM 2162 C CA . SER B 1 95 ? 10.445 15.742 -2.877 1 94.19 95 SER B CA 1
ATOM 2163 C C . SER B 1 95 ? 9.852 15.57 -4.273 1 94.19 95 SER B C 1
ATOM 2165 O O . SER B 1 95 ? 9.5 14.461 -4.672 1 94.19 95 SER B O 1
ATOM 2167 N N . PHE B 1 96 ? 9.82 16.641 -4.961 1 95.62 96 PHE B N 1
ATOM 2168 C CA . PHE B 1 96 ? 9.266 16.609 -6.305 1 95.62 96 PHE B CA 1
ATOM 2169 C C . PHE B 1 96 ? 10.141 15.773 -7.23 1 95.62 96 PHE B C 1
ATOM 2171 O O . PHE B 1 96 ? 9.641 14.93 -7.98 1 95.62 96 PHE B O 1
ATOM 2178 N N . ILE B 1 97 ? 11.414 15.93 -7.148 1 97.69 97 ILE B N 1
ATOM 2179 C CA . ILE B 1 97 ? 12.352 15.234 -8.023 1 97.69 97 ILE B CA 1
ATOM 2180 C C . ILE B 1 97 ? 12.359 13.742 -7.699 1 97.69 97 ILE B C 1
ATOM 2182 O O . ILE B 1 97 ? 12.328 12.906 -8.602 1 97.69 97 ILE B O 1
ATOM 2186 N N . THR B 1 98 ? 12.391 13.438 -6.449 1 97.69 98 THR B N 1
ATOM 2187 C CA . THR B 1 98 ? 12.438 12.031 -6.062 1 97.69 98 THR B CA 1
ATOM 2188 C C . THR B 1 98 ? 11.141 11.32 -6.441 1 97.69 98 THR B C 1
ATOM 2190 O O . THR B 1 98 ? 11.172 10.188 -6.934 1 97.69 98 THR B O 1
ATOM 2193 N N . PHE B 1 99 ? 10.031 11.992 -6.281 1 97.69 99 PHE B N 1
ATOM 2194 C CA . PHE B 1 99 ? 8.758 11.391 -6.656 1 97.69 99 PHE B CA 1
ATOM 2195 C C . PHE B 1 99 ? 8.664 11.211 -8.164 1 97.69 99 PHE B C 1
ATOM 2197 O O . PHE B 1 99 ? 8.219 10.164 -8.641 1 97.69 99 PHE B O 1
ATOM 2204 N N . THR B 1 100 ? 9.07 12.219 -8.891 1 97.75 100 THR B N 1
ATOM 2205 C CA . THR B 1 100 ? 9.031 12.164 -10.344 1 97.75 100 THR B CA 1
ATOM 2206 C C . THR B 1 100 ? 9.93 11.047 -10.867 1 97.75 100 THR B C 1
ATOM 2208 O O . THR B 1 100 ? 9.555 10.312 -11.781 1 97.75 100 THR B O 1
ATOM 2211 N N . ALA B 1 101 ? 11.086 10.977 -10.242 1 98.25 101 ALA B N 1
ATOM 2212 C CA . ALA B 1 101 ? 12 9.898 -10.633 1 98.25 101 ALA B CA 1
ATOM 2213 C C . ALA B 1 101 ? 11.352 8.531 -10.414 1 98.25 101 ALA B C 1
ATOM 2215 O O . ALA B 1 101 ? 11.445 7.652 -11.273 1 98.25 101 ALA B O 1
ATOM 2216 N N . ALA B 1 102 ? 10.68 8.328 -9.281 1 98.12 102 ALA B N 1
ATOM 2217 C CA . ALA B 1 102 ? 9.977 7.078 -9 1 98.12 102 ALA B CA 1
ATOM 2218 C C . ALA B 1 102 ? 8.906 6.797 -10.047 1 98.12 102 ALA B C 1
ATOM 2220 O O . ALA B 1 102 ? 8.789 5.676 -10.539 1 98.12 102 ALA B O 1
ATOM 2221 N N . ALA B 1 103 ? 8.156 7.82 -10.375 1 97.19 103 ALA B N 1
ATOM 2222 C CA . ALA B 1 103 ? 7.082 7.672 -11.359 1 97.19 103 ALA B CA 1
ATOM 2223 C C . ALA B 1 103 ? 7.641 7.324 -12.734 1 97.19 103 ALA B C 1
ATOM 2225 O O . ALA B 1 103 ? 7.098 6.461 -13.43 1 97.19 103 ALA B O 1
ATOM 2226 N N . VAL B 1 104 ? 8.703 7.984 -13.109 1 96.81 104 VAL B N 1
ATOM 2227 C CA . VAL B 1 104 ? 9.32 7.742 -14.406 1 96.81 104 VAL B CA 1
ATOM 2228 C C . VAL B 1 104 ? 9.828 6.305 -14.484 1 96.81 104 VAL B C 1
ATOM 2230 O O . VAL B 1 104 ? 9.586 5.605 -15.469 1 96.81 104 VAL B O 1
ATOM 2233 N N . ILE B 1 105 ? 10.484 5.832 -13.422 1 97.75 105 ILE B N 1
ATOM 2234 C CA . ILE B 1 105 ? 10.992 4.469 -13.391 1 97.75 105 ILE B CA 1
ATOM 2235 C C . ILE B 1 105 ? 9.836 3.479 -13.5 1 97.75 105 ILE B C 1
ATOM 2237 O O . ILE B 1 105 ? 9.898 2.525 -14.281 1 97.75 105 ILE B O 1
ATOM 2241 N N . GLU B 1 106 ? 8.781 3.705 -12.781 1 97.19 106 GLU B N 1
ATOM 2242 C CA . GLU B 1 106 ? 7.637 2.797 -12.773 1 97.19 106 GLU B CA 1
ATOM 2243 C C . GLU B 1 106 ? 6.93 2.777 -14.125 1 97.19 106 GLU B C 1
ATOM 2245 O O . GLU B 1 106 ? 6.66 1.706 -14.672 1 97.19 106 GLU B O 1
ATOM 2250 N N . ILE B 1 107 ? 6.715 3.951 -14.703 1 95 107 ILE B N 1
ATOM 2251 C CA . ILE B 1 107 ? 5.848 4.066 -15.867 1 95 107 ILE B CA 1
ATOM 2252 C C . ILE B 1 107 ? 6.633 3.709 -17.125 1 95 107 ILE B C 1
ATOM 2254 O O . ILE B 1 107 ? 6.133 2.984 -18 1 95 107 ILE B O 1
ATOM 2258 N N . PHE B 1 108 ? 7.84 4.078 -17.219 1 95.69 108 PHE B N 1
ATOM 2259 C CA . PHE B 1 108 ? 8.539 3.973 -18.5 1 95.69 108 PHE B CA 1
ATOM 2260 C C . PHE B 1 108 ? 9.477 2.77 -18.5 1 95.69 108 PHE B C 1
ATOM 2262 O O . PHE B 1 108 ? 9.898 2.316 -19.562 1 95.69 108 PHE B O 1
ATOM 2269 N N . TYR B 1 109 ? 9.766 2.238 -17.359 1 96.94 109 TYR B N 1
ATOM 2270 C CA . TYR B 1 109 ? 10.727 1.143 -17.359 1 96.94 109 TYR B CA 1
ATOM 2271 C C . TYR B 1 109 ? 10.117 -0.123 -16.766 1 96.94 109 TYR B C 1
ATOM 2273 O O . TYR B 1 109 ? 10.125 -1.18 -17.406 1 96.94 109 TYR B O 1
ATOM 2281 N N . ALA B 1 110 ? 9.516 -0.071 -15.578 1 96.69 110 ALA B N 1
ATOM 2282 C CA . ALA B 1 110 ? 8.984 -1.261 -14.922 1 96.69 110 ALA B CA 1
ATOM 2283 C C . ALA B 1 110 ? 7.723 -1.759 -15.609 1 96.69 110 ALA B C 1
ATOM 2285 O O . ALA B 1 110 ? 7.59 -2.951 -15.898 1 96.69 110 ALA B O 1
ATOM 2286 N N . ARG B 1 111 ? 6.824 -0.872 -15.961 1 94.94 111 ARG B N 1
ATOM 2287 C CA . ARG B 1 111 ? 5.512 -1.245 -16.484 1 94.94 111 ARG B CA 1
ATOM 2288 C C . ARG B 1 111 ? 5.641 -1.941 -17.828 1 94.94 111 ARG B C 1
ATOM 2290 O O . ARG B 1 111 ? 4.973 -2.947 -18.078 1 94.94 111 ARG B O 1
ATOM 2297 N N . PRO B 1 112 ? 6.465 -1.452 -18.719 1 94.69 112 PRO B N 1
ATOM 2298 C CA . PRO B 1 112 ? 6.609 -2.18 -19.984 1 94.69 112 PRO B CA 1
ATOM 2299 C C . PRO B 1 112 ? 7.102 -3.613 -19.781 1 94.69 112 PRO B C 1
ATOM 2301 O O . PRO B 1 112 ? 6.648 -4.527 -20.469 1 94.69 112 PRO B O 1
ATOM 2304 N N . ILE B 1 113 ? 8 -3.84 -18.875 1 94.44 113 ILE B N 1
ATOM 2305 C CA . ILE B 1 113 ? 8.484 -5.188 -18.594 1 94.44 113 ILE B CA 1
ATOM 2306 C C . ILE B 1 113 ? 7.348 -6.023 -18 1 94.44 113 ILE B C 1
ATOM 2308 O O . ILE B 1 113 ? 7.133 -7.164 -18.422 1 94.44 113 ILE B O 1
ATOM 2312 N N . MET B 1 114 ? 6.586 -5.453 -17.094 1 94.12 114 MET B N 1
ATOM 2313 C CA . MET B 1 114 ? 5.457 -6.152 -16.484 1 94.12 114 MET B CA 1
ATOM 2314 C C . MET B 1 114 ? 4.426 -6.531 -17.547 1 94.12 114 MET B C 1
ATOM 2316 O O . MET B 1 114 ? 3.881 -7.637 -17.531 1 94.12 114 MET B O 1
ATOM 2320 N N . ASN B 1 115 ? 4.215 -5.633 -18.484 1 92.62 115 ASN B N 1
ATOM 2321 C CA . ASN B 1 115 ? 3.219 -5.863 -19.516 1 92.62 115 ASN B CA 1
ATOM 2322 C C . ASN B 1 115 ? 3.631 -7 -20.453 1 92.62 115 ASN B C 1
ATOM 2324 O O . ASN B 1 115 ? 2.783 -7.605 -21.109 1 92.62 115 ASN B O 1
ATOM 2328 N N . SER B 1 116 ? 4.891 -7.301 -20.484 1 91.44 116 SER B N 1
ATOM 2329 C CA . SER B 1 116 ? 5.359 -8.398 -21.328 1 91.44 116 SER B CA 1
ATOM 2330 C C . SER B 1 116 ? 4.902 -9.742 -20.781 1 91.44 116 SER B C 1
ATOM 2332 O O . SER B 1 116 ? 4.879 -10.742 -21.5 1 91.44 116 SER B O 1
ATOM 2334 N N . PHE B 1 117 ? 4.445 -9.781 -19.484 1 91.31 117 PHE B N 1
ATOM 2335 C CA . PHE B 1 117 ? 3.996 -11.031 -18.875 1 91.31 117 PHE B CA 1
ATOM 2336 C C . PHE B 1 117 ? 2.533 -11.297 -19.219 1 91.31 117 PHE B C 1
ATOM 2338 O O . PHE B 1 117 ? 2.012 -12.375 -18.922 1 91.31 117 PHE B O 1
ATOM 2345 N N . ARG B 1 118 ? 1.875 -10.258 -19.766 1 85.25 118 ARG B N 1
ATOM 2346 C CA . ARG B 1 118 ? 0.481 -10.438 -20.156 1 85.25 118 ARG B CA 1
ATOM 2347 C C . ARG B 1 118 ? 0.353 -11.492 -21.25 1 85.25 118 ARG B C 1
ATOM 2349 O O . ARG B 1 118 ? -0.61 -12.258 -21.266 1 85.25 118 ARG B O 1
ATOM 2356 N N . SER B 1 119 ? 1.366 -11.414 -22.156 1 74.06 119 SER B N 1
ATOM 2357 C CA . SER B 1 119 ? 1.316 -12.305 -23.312 1 74.06 119 SER B CA 1
ATOM 2358 C C . SER B 1 119 ? 1.511 -13.758 -22.891 1 74.06 119 SER B C 1
ATOM 2360 O O . SER B 1 119 ? 2.373 -14.062 -22.062 1 74.06 119 SER B O 1
ATOM 2362 N N . LYS B 1 120 ? 0.575 -14.453 -23.141 1 67.25 120 LYS B N 1
ATOM 2363 C CA . LYS B 1 120 ? 0.588 -15.883 -22.828 1 67.25 120 LYS B CA 1
ATOM 2364 C C . LYS B 1 120 ? 1.665 -16.609 -23.641 1 67.25 120 LYS B C 1
ATOM 2366 O O . LYS B 1 120 ? 1.829 -17.828 -23.5 1 67.25 120 LYS B O 1
ATOM 2371 N N . SER B 1 121 ? 2.352 -15.773 -24.266 1 70.44 121 SER B N 1
ATOM 2372 C CA . SER B 1 121 ? 3.365 -16.453 -25.062 1 70.44 121 SER B CA 1
ATOM 2373 C C . SER B 1 121 ? 4.527 -16.938 -24.203 1 70.44 121 SER B C 1
ATOM 2375 O O . SER B 1 121 ? 4.844 -16.312 -23.188 1 70.44 121 SER B O 1
ATOM 2377 N N . TYR B 1 122 ? 4.949 -18.047 -24.531 1 78.31 122 TYR B N 1
ATOM 2378 C CA . TYR B 1 122 ? 6.062 -18.688 -23.859 1 78.31 122 TYR B CA 1
ATOM 2379 C C . TYR B 1 122 ? 7.309 -17.812 -23.891 1 78.31 122 TYR B C 1
ATOM 2381 O O . TYR B 1 122 ? 7.707 -17.328 -24.953 1 78.31 122 TYR B O 1
ATOM 2389 N N . MET B 1 123 ? 7.762 -17.438 -22.75 1 85.19 123 MET B N 1
ATOM 2390 C CA . MET B 1 123 ? 9.031 -16.734 -22.609 1 85.19 123 MET B CA 1
ATOM 2391 C C . MET B 1 123 ? 10.164 -17.688 -22.281 1 85.19 123 MET B C 1
ATOM 2393 O O . MET B 1 123 ? 10.039 -18.516 -21.375 1 85.19 123 MET B O 1
ATOM 2397 N N . LYS B 1 124 ? 11.258 -17.547 -23.109 1 87.69 124 LYS B N 1
ATOM 2398 C CA . LYS B 1 124 ? 12.43 -18.344 -22.781 1 87.69 124 LYS B CA 1
ATOM 2399 C C . LYS B 1 124 ? 12.859 -18.125 -21.328 1 87.69 124 LYS B C 1
ATOM 2401 O O . LYS B 1 124 ? 12.82 -17 -20.828 1 87.69 124 LYS B O 1
ATOM 2406 N N . PRO B 1 125 ? 13.297 -19.156 -20.766 1 87.81 125 PRO B N 1
ATOM 2407 C CA . PRO B 1 125 ? 13.648 -19.078 -19.359 1 87.81 125 PRO B CA 1
ATOM 2408 C C . PRO B 1 125 ? 14.664 -17.969 -19.062 1 87.81 125 PRO B C 1
ATOM 2410 O O . PRO B 1 125 ? 14.586 -17.312 -18.016 1 87.81 125 PRO B O 1
ATOM 2413 N N . GLU B 1 126 ? 15.555 -17.75 -19.969 1 87.44 126 GLU B N 1
ATOM 2414 C CA . GLU B 1 126 ? 16.562 -16.719 -19.75 1 87.44 126 GLU B CA 1
ATOM 2415 C C . GLU B 1 126 ? 15.93 -15.328 -19.766 1 87.44 126 GLU B C 1
ATOM 2417 O O . GLU B 1 126 ? 16.219 -14.508 -18.875 1 87.44 126 GLU B O 1
ATOM 2422 N N . VAL B 1 127 ? 15.117 -15.094 -20.734 1 88.81 127 VAL B N 1
ATOM 2423 C CA . VAL B 1 127 ? 14.445 -13.805 -20.859 1 88.81 127 VAL B CA 1
ATOM 2424 C C . VAL B 1 127 ? 13.492 -13.602 -19.688 1 88.81 127 VAL B C 1
ATOM 2426 O O . VAL B 1 127 ? 13.406 -12.508 -19.125 1 88.81 127 VAL B O 1
ATOM 2429 N N . GLN B 1 128 ? 12.828 -14.633 -19.281 1 92.06 128 GLN B N 1
ATOM 2430 C CA . GLN B 1 128 ? 11.898 -14.602 -18.156 1 92.06 128 GLN B CA 1
ATOM 2431 C C . GLN B 1 128 ? 12.609 -14.219 -16.859 1 92.06 128 GLN B C 1
ATOM 2433 O O . GLN B 1 128 ? 12.164 -13.328 -16.141 1 92.06 128 GLN B O 1
ATOM 2438 N N . THR B 1 129 ? 13.664 -14.906 -16.656 1 91.44 129 THR B N 1
ATOM 2439 C CA . THR B 1 129 ? 14.43 -14.664 -15.445 1 91.44 129 THR B CA 1
ATOM 2440 C C . THR B 1 129 ? 14.961 -13.227 -15.414 1 91.44 129 THR B C 1
ATOM 2442 O O . THR B 1 129 ? 14.883 -12.555 -14.391 1 91.44 129 THR B O 1
ATOM 2445 N N . MET B 1 130 ? 15.438 -12.797 -16.516 1 90.31 130 MET B N 1
ATOM 2446 C CA . MET B 1 130 ? 15.977 -11.445 -16.609 1 90.31 130 MET B CA 1
ATOM 2447 C C . MET B 1 130 ? 14.883 -10.406 -16.391 1 90.31 130 MET B C 1
ATOM 2449 O O . MET B 1 130 ? 15.086 -9.414 -15.688 1 90.31 130 MET B O 1
ATOM 2453 N N . SER B 1 131 ? 13.758 -10.617 -16.969 1 92.56 131 SER B N 1
ATOM 2454 C CA . SER B 1 131 ? 12.641 -9.688 -16.828 1 92.56 131 SER B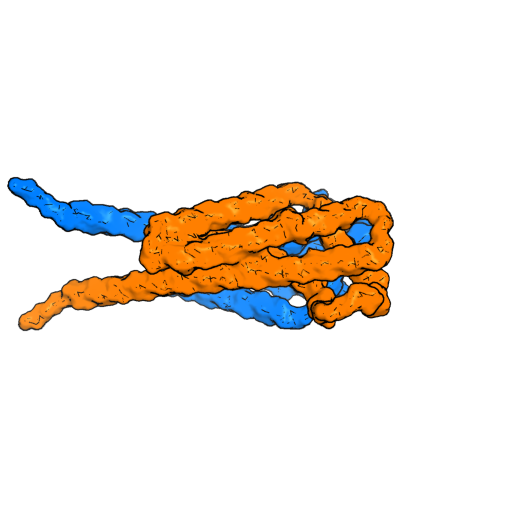 CA 1
ATOM 2455 C C . SER B 1 131 ? 12.172 -9.594 -15.383 1 92.56 131 SER B C 1
ATOM 2457 O O . SER B 1 131 ? 11.93 -8.5 -14.875 1 92.56 131 SER B O 1
ATOM 2459 N N . LEU B 1 132 ? 12.102 -10.734 -14.742 1 93.44 132 LEU B N 1
ATOM 2460 C CA . LEU B 1 132 ? 11.656 -10.773 -13.352 1 93.44 132 LEU B CA 1
ATOM 2461 C C . LEU B 1 132 ? 12.672 -10.094 -12.438 1 93.44 132 LEU B C 1
ATOM 2463 O O . LEU B 1 132 ? 12.289 -9.328 -11.547 1 93.44 132 LEU B O 1
ATOM 2467 N N . TYR B 1 133 ? 13.867 -10.359 -12.734 1 92.75 133 TYR B N 1
ATOM 2468 C CA . TYR B 1 133 ? 14.953 -9.742 -11.977 1 92.75 133 TYR B CA 1
ATOM 2469 C C . TYR B 1 133 ? 14.961 -8.227 -12.164 1 92.75 133 TYR B C 1
ATOM 2471 O O . TYR B 1 133 ? 15.062 -7.48 -11.188 1 92.75 133 TYR B O 1
ATOM 2479 N N . GLN B 1 134 ? 14.836 -7.758 -13.359 1 92.88 134 GLN B N 1
ATOM 2480 C CA . GLN B 1 134 ? 14.883 -6.336 -13.68 1 92.88 134 GLN B CA 1
ATOM 2481 C C . GLN B 1 134 ? 13.711 -5.59 -13.047 1 92.88 134 GLN B C 1
ATOM 2483 O O . GLN B 1 134 ? 13.891 -4.52 -12.469 1 92.88 134 GLN B O 1
ATOM 2488 N N . VAL B 1 135 ? 12.57 -6.172 -13.148 1 95 135 V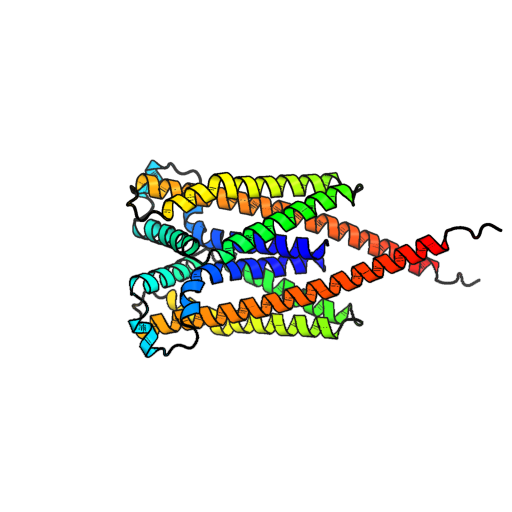AL B N 1
ATOM 2489 C CA . VAL B 1 135 ? 11.398 -5.512 -12.57 1 95 135 VAL B CA 1
ATOM 2490 C C . VAL B 1 135 ? 11.562 -5.406 -11.055 1 95 135 VAL B C 1
ATOM 2492 O O . VAL B 1 135 ? 11.227 -4.383 -10.461 1 95 135 VAL B O 1
ATOM 2495 N N . SER B 1 136 ? 12.055 -6.434 -10.445 1 94.31 136 SER B N 1
ATOM 2496 C CA . SER B 1 136 ? 12.266 -6.418 -9 1 94.31 136 SER B CA 1
ATOM 2497 C C . SER B 1 136 ? 13.25 -5.328 -8.594 1 94.31 136 SER B C 1
ATOM 2499 O O . SER B 1 136 ? 13.031 -4.625 -7.605 1 94.31 136 SER B O 1
ATOM 2501 N N . MET B 1 137 ? 14.273 -5.102 -9.367 1 93.06 137 MET B N 1
ATOM 2502 C CA . MET B 1 137 ? 15.273 -4.078 -9.07 1 93.06 137 MET B CA 1
ATOM 2503 C C . MET B 1 137 ? 14.688 -2.682 -9.258 1 93.06 137 MET B C 1
ATOM 2505 O O . MET B 1 137 ? 14.938 -1.783 -8.453 1 93.06 137 MET B O 1
ATOM 2509 N N . LEU B 1 138 ? 13.977 -2.555 -10.289 1 95.94 138 LEU B N 1
ATOM 2510 C CA . LEU B 1 138 ? 13.344 -1.266 -10.555 1 95.94 138 LEU B CA 1
ATOM 2511 C C . LEU B 1 138 ? 12.359 -0.909 -9.445 1 95.94 138 LEU B C 1
ATOM 2513 O O . LEU B 1 138 ? 12.344 0.226 -8.969 1 95.94 138 LEU B O 1
ATOM 2517 N N . HIS B 1 139 ? 11.602 -1.897 -8.992 1 96.88 139 HIS B N 1
ATOM 2518 C CA . HIS B 1 139 ? 10.633 -1.654 -7.93 1 96.88 139 HIS B CA 1
ATOM 2519 C C . HIS B 1 139 ? 11.32 -1.356 -6.605 1 96.88 139 HIS B C 1
ATOM 2521 O O . HIS B 1 139 ? 10.82 -0.57 -5.801 1 96.88 139 HIS B O 1
ATOM 2527 N N . ALA B 1 140 ? 12.438 -1.956 -6.395 1 94.69 140 ALA B N 1
ATOM 2528 C CA . ALA B 1 140 ? 13.219 -1.604 -5.211 1 94.69 140 ALA B CA 1
ATOM 2529 C C . ALA B 1 140 ? 13.641 -0.138 -5.25 1 94.69 140 ALA B C 1
ATOM 2531 O O . ALA B 1 140 ? 13.57 0.562 -4.238 1 94.69 140 ALA B O 1
ATOM 2532 N N . GLY B 1 141 ? 14.062 0.239 -6.457 1 95.5 141 GLY B N 1
ATOM 2533 C CA . GLY B 1 141 ? 14.398 1.642 -6.641 1 95.5 141 GLY B CA 1
ATOM 2534 C C . GLY B 1 141 ? 13.219 2.57 -6.418 1 95.5 141 GLY B C 1
ATOM 2535 O O . GLY B 1 141 ? 13.359 3.613 -5.773 1 95.5 141 GLY B O 1
ATOM 2536 N N . VAL B 1 142 ? 12.078 2.227 -6.938 1 97.38 142 VAL B N 1
ATOM 2537 C CA . VAL B 1 142 ? 10.859 3.014 -6.773 1 97.38 142 VAL B CA 1
ATOM 2538 C C . VAL B 1 142 ? 10.516 3.135 -5.289 1 97.38 142 VAL B C 1
ATOM 2540 O O . VAL B 1 142 ? 10.219 4.23 -4.805 1 97.38 142 VAL B O 1
ATOM 2543 N N . LEU B 1 143 ? 10.609 2.037 -4.602 1 96.62 143 LEU B N 1
ATOM 2544 C CA . LEU B 1 143 ? 10.297 2.031 -3.176 1 96.62 143 LEU B CA 1
ATOM 2545 C C . LEU B 1 143 ? 11.258 2.922 -2.4 1 96.62 143 LEU B C 1
ATOM 2547 O O . LEU B 1 143 ? 10.844 3.658 -1.501 1 96.62 143 LEU B O 1
ATOM 2551 N N . ALA B 1 144 ? 12.508 2.879 -2.717 1 95.81 144 ALA B N 1
ATOM 2552 C CA . ALA B 1 144 ? 13.508 3.719 -2.061 1 95.81 144 ALA B CA 1
ATOM 2553 C C . ALA B 1 144 ? 13.219 5.199 -2.301 1 95.81 144 ALA B C 1
ATOM 2555 O O . ALA B 1 144 ? 13.266 6.004 -1.368 1 95.81 144 ALA B O 1
ATOM 2556 N N . LEU B 1 145 ? 12.906 5.535 -3.506 1 97.75 145 LEU B N 1
ATOM 2557 C CA . LEU B 1 145 ? 12.633 6.922 -3.865 1 97.75 145 LEU B CA 1
ATOM 2558 C C . LEU B 1 145 ? 11.359 7.418 -3.188 1 97.75 145 LEU B C 1
ATOM 2560 O O . LEU B 1 145 ? 11.297 8.562 -2.727 1 97.75 145 LEU B O 1
ATOM 2564 N N . LEU B 1 146 ? 10.344 6.543 -3.08 1 96.75 146 LEU B N 1
ATOM 2565 C CA . LEU B 1 146 ? 9.109 6.906 -2.387 1 96.75 146 LEU B CA 1
ATOM 2566 C C . LEU B 1 146 ? 9.367 7.109 -0.896 1 96.75 146 LEU B C 1
ATOM 2568 O O . LEU B 1 146 ? 8.781 8 -0.278 1 96.75 146 LEU B O 1
ATOM 2572 N N . ALA B 1 147 ? 10.234 6.262 -0.36 1 94.19 147 ALA B N 1
ATOM 2573 C CA . ALA B 1 147 ? 10.586 6.406 1.05 1 94.19 147 ALA B CA 1
ATOM 2574 C C . ALA B 1 147 ? 11.273 7.746 1.309 1 94.19 147 ALA B C 1
ATOM 2576 O O . ALA B 1 147 ? 10.961 8.43 2.285 1 94.19 147 ALA B O 1
ATOM 2577 N N . ILE B 1 148 ? 12.141 8.117 0.428 1 95.06 148 ILE B N 1
ATOM 2578 C CA . ILE B 1 148 ? 12.828 9.398 0.551 1 95.06 148 ILE B CA 1
ATOM 2579 C C . ILE B 1 148 ? 11.82 10.539 0.455 1 95.06 148 ILE B C 1
ATOM 2581 O O . ILE B 1 148 ? 11.844 11.469 1.267 1 95.06 148 ILE B O 1
ATOM 2585 N N . THR B 1 149 ? 10.914 10.453 -0.517 1 95.19 149 THR B N 1
ATOM 2586 C CA . THR B 1 149 ? 9.883 11.469 -0.688 1 95.19 149 THR B CA 1
ATOM 2587 C C . THR B 1 149 ? 9.047 11.609 0.581 1 95.19 149 THR B C 1
ATOM 2589 O O . THR B 1 149 ? 8.805 12.719 1.056 1 95.19 149 THR B O 1
ATOM 2592 N N . ALA B 1 150 ? 8.648 10.5 1.117 1 91.38 150 ALA B N 1
ATOM 2593 C CA . ALA B 1 150 ? 7.82 10.508 2.32 1 91.38 150 ALA B CA 1
ATOM 2594 C C . ALA B 1 150 ? 8.578 11.094 3.506 1 91.38 150 ALA B C 1
ATOM 2596 O O . ALA B 1 150 ? 8.016 11.875 4.281 1 91.38 150 ALA B O 1
ATOM 2597 N N . LEU B 1 151 ? 9.828 10.75 3.641 1 90.19 151 LEU B N 1
ATOM 2598 C CA . LEU B 1 151 ? 10.641 11.25 4.746 1 90.19 151 LEU B CA 1
ATOM 2599 C C . LEU B 1 151 ? 10.812 12.758 4.648 1 90.19 151 LEU B C 1
ATOM 2601 O O . LEU B 1 151 ? 10.727 13.469 5.652 1 90.19 151 LEU B O 1
ATOM 2605 N N . VAL B 1 152 ? 11.016 13.227 3.471 1 90.44 152 VAL B N 1
ATOM 2606 C CA . VAL B 1 152 ? 11.18 14.664 3.258 1 90.44 152 VAL B CA 1
ATOM 2607 C C . VAL B 1 152 ? 9.867 15.383 3.574 1 90.44 152 VAL B C 1
ATOM 2609 O O . VAL B 1 152 ? 9.867 16.406 4.266 1 90.44 152 VAL B O 1
ATOM 2612 N N . GLN B 1 153 ? 8.75 14.844 3.137 1 87.75 153 GLN B N 1
ATOM 2613 C CA . GLN B 1 153 ? 7.449 15.461 3.363 1 87.75 153 GLN B CA 1
ATOM 2614 C C . GLN B 1 153 ? 7.105 15.484 4.852 1 87.75 153 GLN B C 1
ATOM 2616 O O . GLN B 1 153 ? 6.609 16.5 5.359 1 87.75 153 GLN B O 1
ATOM 2621 N N . VAL B 1 154 ? 7.426 14.422 5.531 1 83.69 154 VAL B N 1
ATOM 2622 C CA . VAL B 1 154 ? 7.148 14.344 6.961 1 83.69 154 VAL B CA 1
ATOM 2623 C C . VAL B 1 154 ? 8.023 15.344 7.715 1 83.69 154 VAL B C 1
ATOM 2625 O O . VAL B 1 154 ? 7.559 16.016 8.633 1 83.69 154 VAL B O 1
ATOM 2628 N N . SER B 1 155 ? 9.203 15.539 7.312 1 84.12 155 SER B N 1
ATOM 2629 C CA . SER B 1 155 ? 10.133 16.453 7.969 1 84.12 155 SER B CA 1
ATOM 2630 C C . SER B 1 155 ? 9.688 17.906 7.793 1 84.12 155 SER B C 1
ATOM 2632 O O . SER B 1 155 ? 9.836 18.719 8.703 1 84.12 155 SER B O 1
ATOM 2634 N N . MET B 1 156 ? 9.133 18.203 6.68 1 82.38 156 MET B N 1
ATOM 2635 C CA . MET B 1 156 ? 8.68 19.562 6.406 1 82.38 156 MET B CA 1
ATOM 2636 C C . MET B 1 156 ? 7.461 19.906 7.254 1 82.38 156 MET B C 1
ATOM 2638 O O . MET B 1 156 ? 7.348 21.031 7.758 1 82.38 156 MET B O 1
ATOM 2642 N N . VAL B 1 157 ? 6.594 19.016 7.402 1 75.06 157 VAL B N 1
ATOM 2643 C CA . VAL B 1 157 ? 5.367 19.281 8.141 1 75.06 157 VAL B CA 1
ATOM 2644 C C . VAL B 1 157 ? 5.66 19.328 9.641 1 75.06 157 VAL B C 1
ATOM 2646 O O . VAL B 1 157 ? 5.105 20.156 10.359 1 75.06 157 VAL B O 1
ATOM 2649 N N . GLU B 1 158 ? 6.531 18.438 10.078 1 74.94 158 GLU B N 1
ATOM 2650 C CA . GLU B 1 158 ? 6.918 18.469 11.484 1 74.94 158 GLU B CA 1
ATOM 2651 C C . GLU B 1 158 ? 7.57 19.812 11.844 1 74.94 158 GLU B C 1
ATOM 2653 O O . GLU B 1 158 ? 7.32 20.359 12.922 1 74.94 158 GLU B O 1
ATOM 2658 N N . ALA B 1 159 ? 8.289 20.359 11.008 1 74.12 159 ALA B N 1
ATOM 2659 C CA . ALA B 1 159 ? 8.922 21.641 11.234 1 74.12 159 ALA B CA 1
ATOM 2660 C C . ALA B 1 159 ? 7.887 22.766 11.32 1 74.12 159 ALA B C 1
ATOM 2662 O O . ALA B 1 159 ? 8.008 23.672 12.141 1 74.12 159 ALA B O 1
ATOM 2663 N N . ASP B 1 160 ? 6.871 22.609 10.508 1 70.81 160 ASP B N 1
ATOM 2664 C CA . ASP B 1 160 ? 5.801 23.594 10.539 1 70.81 160 ASP B CA 1
ATOM 2665 C C . ASP B 1 160 ? 4.996 23.516 11.836 1 70.81 160 ASP B C 1
ATOM 2667 O O . ASP B 1 160 ? 4.609 24.531 12.406 1 70.81 160 ASP B O 1
ATOM 2671 N N . GLU B 1 161 ? 4.781 22.297 12.242 1 69.56 161 GLU B N 1
ATOM 2672 C CA . GLU B 1 161 ? 4.035 22.094 13.484 1 69.56 161 GLU B CA 1
ATOM 2673 C C . GLU B 1 161 ? 4.824 22.609 14.688 1 69.56 161 GLU B C 1
ATOM 2675 O O . GLU B 1 161 ? 4.258 23.203 15.602 1 69.56 161 GLU B O 1
ATOM 2680 N N . GLU B 1 162 ? 6.043 22.359 14.625 1 69.81 162 GLU B N 1
ATOM 2681 C CA . GLU B 1 162 ? 6.895 22.859 15.703 1 69.81 162 GLU B CA 1
ATOM 2682 C C . GLU B 1 162 ? 6.91 24.375 15.734 1 69.81 162 GLU B C 1
ATOM 2684 O O . GLU B 1 162 ? 6.848 24.984 16.812 1 69.81 162 GLU B O 1
ATOM 2689 N N . GLU B 1 163 ? 6.926 24.922 14.578 1 68.5 163 GLU B N 1
ATOM 2690 C CA . GLU B 1 163 ? 6.914 26.375 14.492 1 68.5 163 GLU B CA 1
ATOM 2691 C C . GLU B 1 163 ? 5.582 26.953 14.969 1 68.5 163 GLU B C 1
ATOM 2693 O O . GLU B 1 163 ? 5.547 27.969 15.656 1 68.5 163 GLU B O 1
ATOM 2698 N N . LEU B 1 164 ? 4.617 26.234 14.57 1 68.5 164 LEU B N 1
ATOM 2699 C CA . LEU B 1 164 ? 3.283 26.672 14.977 1 68.5 164 LEU B CA 1
ATOM 2700 C C . LEU B 1 164 ? 3.109 26.547 16.484 1 68.5 164 LEU B C 1
ATOM 2702 O O . LEU B 1 164 ? 2.514 27.438 17.125 1 68.5 164 LEU B O 1
ATOM 2706 N N . GLU B 1 165 ? 3.59 25.5 17.031 1 68.19 165 GLU B N 1
ATOM 2707 C CA . GLU B 1 165 ? 3.494 25.297 18.469 1 68.19 165 GLU B CA 1
ATOM 2708 C C . GLU B 1 165 ? 4.312 26.344 19.219 1 68.19 165 GLU B C 1
ATOM 2710 O O . GLU B 1 165 ? 3.873 26.875 20.25 1 68.19 165 GLU B O 1
ATOM 2715 N N . LYS B 1 166 ? 5.41 26.719 18.75 1 71.38 166 LYS B N 1
ATOM 2716 C CA . LYS B 1 166 ? 6.23 27.766 19.344 1 71.38 166 LYS B CA 1
ATOM 2717 C C . LYS B 1 166 ? 5.535 29.125 19.281 1 71.38 166 LYS B C 1
ATOM 2719 O O . LYS B 1 166 ? 5.562 29.906 20.234 1 71.38 166 LYS B O 1
ATOM 2724 N N . ALA B 1 167 ? 4.887 29.266 18.203 1 64.5 167 ALA B N 1
ATOM 2725 C CA . ALA B 1 167 ? 4.176 30.516 18.016 1 64.5 167 ALA B CA 1
ATOM 2726 C C . ALA B 1 167 ? 2.982 30.625 18.953 1 64.5 167 ALA B C 1
ATOM 2728 O O . ALA B 1 167 ? 2.725 31.688 19.531 1 64.5 167 ALA B O 1
ATOM 2729 N N . LYS B 1 168 ? 2.287 29.547 19.109 1 67.81 168 LYS B N 1
ATOM 2730 C CA . LYS B 1 168 ? 1.158 29.5 20.031 1 67.81 168 LYS B CA 1
ATOM 2731 C C . LYS B 1 168 ? 1.62 29.688 21.469 1 67.81 168 LYS B C 1
ATOM 2733 O O . LYS B 1 168 ? 0.979 30.391 22.25 1 67.81 168 LYS B O 1
ATOM 2738 N N . ALA B 1 169 ? 2.666 29 21.828 1 68 169 ALA B N 1
ATOM 2739 C CA . ALA B 1 169 ? 3.232 29.141 23.156 1 68 169 ALA B CA 1
ATOM 2740 C C . ALA B 1 169 ? 3.668 30.578 23.438 1 68 169 ALA B C 1
ATOM 2742 O O . ALA B 1 169 ? 3.434 31.094 24.531 1 68 169 ALA B O 1
ATOM 2743 N N . ALA B 1 170 ? 4.227 31.156 22.438 1 66.69 170 ALA B N 1
ATOM 2744 C CA . ALA B 1 170 ? 4.656 32.562 22.578 1 66.69 170 ALA B CA 1
ATOM 2745 C C . ALA B 1 170 ? 3.459 33.5 22.719 1 66.69 170 ALA B C 1
ATOM 2747 O O . ALA B 1 170 ? 3.492 34.438 23.516 1 66.69 170 ALA B O 1
ATOM 2748 N N . ALA B 1 171 ? 2.393 33.219 22 1 65.94 171 ALA B N 1
ATOM 2749 C CA . ALA B 1 171 ? 1.179 34.031 22.078 1 65.94 171 ALA B CA 1
ATOM 2750 C C . ALA B 1 171 ? 0.488 33.875 23.422 1 65.94 171 ALA B C 1
ATOM 2752 O O . ALA B 1 171 ? -0.033 34.844 23.969 1 65.94 171 ALA B O 1
ATOM 2753 N N . LYS B 1 172 ? 0.479 32.719 23.984 1 69.56 172 LYS B N 1
ATOM 2754 C CA . LYS B 1 172 ? -0.1 32.469 25.297 1 69.56 172 LYS B CA 1
ATOM 2755 C C . LYS B 1 172 ? 0.713 33.125 26.391 1 69.56 172 LYS B C 1
ATOM 2757 O O . LYS B 1 172 ? 0.15 33.656 27.359 1 69.56 172 LYS B O 1
ATOM 2762 N N . SER B 1 173 ? 1.933 33.031 26.25 1 68.25 173 SER B N 1
ATOM 2763 C CA . SER B 1 173 ? 2.805 33.688 27.219 1 68.25 173 SER B CA 1
ATOM 2764 C C . SER B 1 173 ? 2.664 35.188 27.188 1 68.25 173 SER B C 1
ATOM 2766 O O . SER B 1 173 ? 2.77 35.875 28.219 1 68.25 173 SER B O 1
ATOM 2768 N N . ALA B 1 174 ? 2.314 35.844 26.078 1 68.19 174 ALA B N 1
ATOM 2769 C CA . ALA B 1 174 ? 2.172 37.281 25.922 1 68.19 174 ALA B CA 1
ATOM 2770 C C . ALA B 1 174 ? 0.843 37.781 26.5 1 68.19 174 ALA B C 1
ATOM 2772 O O . ALA B 1 174 ? 0.715 38.938 26.875 1 68.19 174 ALA B O 1
ATOM 2773 N N . LYS B 1 175 ? -0.203 37.031 26.453 1 60.81 175 LYS B N 1
ATOM 2774 C CA . LYS B 1 175 ? -1.51 37.406 26.984 1 60.81 175 LYS B CA 1
ATOM 2775 C C . LYS B 1 175 ? -1.546 37.281 28.5 1 60.81 175 LYS B C 1
ATOM 2777 O O . LYS B 1 175 ? -2.49 37.719 29.141 1 60.81 175 LYS B O 1
ATOM 2782 N N . LYS B 1 176 ? -0.664 36.625 29.094 1 63.25 176 LYS B N 1
ATOM 2783 C CA . LYS B 1 176 ? -0.663 36.656 30.562 1 63.25 176 LYS B CA 1
ATOM 2784 C C . LYS B 1 176 ? -0.375 38.062 31.094 1 63.25 176 LYS B C 1
ATOM 2786 O O . LYS B 1 176 ? 0.627 38.688 30.719 1 63.25 176 LYS B O 1
ATOM 2791 N N . PRO B 1 177 ? -1.386 38.781 31.594 1 62.62 177 PRO B N 1
ATOM 2792 C CA . PRO B 1 177 ? -1.258 40.125 32.188 1 62.62 177 PRO B CA 1
ATOM 2793 C C . PRO B 1 177 ? -0.044 40.25 33.094 1 62.62 177 PRO B C 1
ATOM 2795 O O . PRO B 1 177 ? 0.24 39.344 33.875 1 62.62 177 PRO B O 1
ATOM 2798 N N . LYS B 1 178 ? 0.949 41.125 32.781 1 56.44 178 LYS B N 1
ATOM 2799 C CA . LYS B 1 178 ? 1.991 41.531 33.719 1 56.44 178 LYS B CA 1
ATOM 2800 C C . LYS B 1 178 ? 1.392 41.938 35.062 1 56.44 178 LYS B C 1
ATOM 2802 O O . LYS B 1 178 ? 0.598 42.906 35.125 1 56.44 178 LYS B O 1
ATOM 2807 N N . LYS B 1 179 ? 1.133 41.062 35.875 1 57.5 179 LYS B N 1
ATOM 2808 C CA . LYS B 1 179 ? 0.838 41.562 37.219 1 57.5 179 LYS B CA 1
ATOM 2809 C C . LYS B 1 179 ? 1.788 42.719 37.594 1 57.5 179 LYS B C 1
ATOM 2811 O O . LYS B 1 179 ? 3.006 42.531 37.625 1 57.5 179 LYS B O 1
ATOM 2816 N N . GLU B 1 180 ? 1.454 44 37.562 1 45.44 180 GLU B N 1
ATOM 2817 C CA . GLU B 1 180 ? 1.958 45.031 38.5 1 45.44 180 GLU B CA 1
ATOM 2818 C C . GLU B 1 180 ? 1.568 44.719 39.938 1 45.44 180 GLU B C 1
ATOM 2820 O O . GLU B 1 180 ? 0.45 44.25 40.188 1 45.44 180 GLU B O 1
#

Nearest PDB structures (foldseek):
  8w6e-assembly1_A  TM=4.866E-01  e=3.503E+00  artificial sequences
  8t4i-assembly1_B  TM=1.857E-01  e=7.422E+00  Homo sapiens
  8w6e-assembly1_A  TM=4.867E-01  e=3.683E+00  artificial sequences
  8t4i-assembly1_B  TM=1.857E-01  e=6.715E+00  Homo sapiens

Radius of gyration: 23.85 Å; Cα contacts (8 Å, |Δi|>4): 343; chains: 2; bounding box: 48×88×64 Å

pLDDT: mean 86.96, std 10.69, range [45.22, 98.31]

Foldseek 3Di:
DLVLLLVLLVVVLVVLVVVLVLLVVLVVCVPPDLVVLLVVDDPVSLVVLLVVLLVVVPDDCVVVVVNVVSLVVNLVVLVVCCVPPVVCNVLSVLLNVLSVVLVCLVPVPLVVLSVVSNDPDDDDSSSSSVSSNRNSVSSVSSSVSSVSSSVSSVVVVVVVVVVVVVVVVVVVVVPPDPDD/DLVLLLVLLVVVLVVLVVVLVLLVVLVVCVPPDLVVLLVVDDPVSLVVLLVVLLVVVPDPCVVVVVNVVSLVVNLVVLVVCCVPDVVCNVLSVLLNVLSVVLVCLVPVPLVVLSVVSNDPDDDDSSSSSVSSNRNSVSSVSSSVSSVSSSVSSVVVVVVVVVVVVVVVVVVVVVPPDPDD

Secondary structure (DSSP, 8-state):
-HHHHHHHHHHHHHHHHHHHHHHGGGGGGTT--HHHHHHHS-HHHHHHHHHHHHHHHHS-THHHHHHHHHHHHHHHHHHHHHHH-GGGHHHHHHHHHHHHHHHHIIIIIIHHHHHTTSS-SPPPHHHHHHHHHHHHHHHHHHHHHHHHHHHHHHHHHHHHHHHHHHHHHHHHHHHS----/-HHHHHHHHHHHHHHHHHHHHHHGGGGGGTT--HHHHHHHS-HHHHHHHHHHHHHHHHS-THHHHHHHHHHHHHHHHHHHHHHH-GGGHHHHHHHHHHHHHHHHIIIIIIHHHHHTTTS-SPPPHHHHHHHHHHHHHHHHHHHHHHHHHHHHHHHHHHHHHHHHHHHHHHHHHHHS----

Organism: Batrachochytrium dendrobatidis (strain JEL423) (NCBI:txid403673)

Sequence (360 aa):
MAILQNVLLGFLAGHFTLQARVESMWWSHFGSDLSALKSRVPSSVRFTAESFYRQLLEAPPNFDYALIAITVTVFLSLIGGIVKRPEKRFLSIVSFITFTAAAVIEIFYARPIMNSFRSKSYMKPEVQTMSLYQVSMLHAGVLALLAITALVQVSMVEADEEELEKAKAAAKSAKKPKKEMAILQNVLLGFLAGHFTLQARVESMWWSHFGSDLSALKSRVPSSVRFTAESFYRQLLEAPPNFDYALIAITVTVFLSLIGGIVKRPEKRFLSIVSFITFTAAAVIEIFYARPIMNSFRSKSYMKPEVQTMSLYQVSMLHAGVLALLAITALVQVSMVEADEEELEKAKAAAKSAKKPKKE

Solvent-accessible surface area (backbone atoms only — not comparable to full-atom values): 18961 Å² total; per-residue (Å²): 115,70,59,58,39,34,22,47,51,16,17,51,47,16,31,46,46,50,50,44,39,56,38,47,78,50,56,83,48,66,90,56,56,68,81,53,45,56,76,69,48,54,69,69,57,53,51,52,54,48,48,51,51,34,42,54,68,68,30,67,64,65,60,55,52,48,50,49,52,46,52,51,50,40,52,51,48,36,56,48,41,36,68,76,33,67,92,47,28,68,60,28,48,52,30,41,51,32,42,50,50,24,49,48,45,43,62,72,52,32,42,58,56,56,56,59,53,65,50,84,62,87,63,57,66,63,60,45,50,50,49,53,49,49,39,42,52,45,50,51,50,29,45,51,27,42,49,51,24,50,50,48,55,46,52,54,50,52,50,50,51,52,50,49,50,51,48,50,53,52,52,56,61,66,67,53,73,79,80,126,116,71,59,60,39,33,21,47,51,16,17,52,46,15,31,45,45,48,50,43,40,56,37,46,78,50,57,82,48,66,88,56,54,67,79,54,45,55,75,70,50,55,69,68,57,53,50,52,54,48,48,50,51,34,40,55,68,68,31,68,64,65,60,56,52,48,51,50,52,46,50,49,50,41,52,52,48,36,55,48,42,36,69,75,32,68,92,48,28,68,60,28,48,51,30,39,50,32,41,49,50,24,49,48,46,43,62,72,51,32,43,58,56,56,55,60,52,64,48,85,61,87,64,56,65,64,59,45,50,49,50,55,49,50,39,41,52,47,49,52,50,31,44,51,26,42,50,52,24,50,52,48,54,48,53,54,49,52,51,49,49,52,50,48,49,51,49,50,53,52,53,56,61,65,67,53,74,79,80,127